Protein AF-X1NYS0-F1 (afdb_monomer_lite)

Sequence (241 aa):
MGSKRAGLNYNSHEKPVSLNEIETAILCFAAAGITGVTVEEIRHLLGHLTVIGRTAASPCASLTLHLFYSNDEGVFYYKTDSTEDIIPKKRVRIGNKEDRKLILEDYKKCNKKLKDGRIDIPREAIGSAFESMVNLPGTTLFMPIADTTREYINLLFTGLAQFRWQLWDEVKEQPAGVGRWIDNGFLNGPCMTIAQYDSMLPWLCNLEAGMAMQNMTLAATAMGLGSFMMHTIDLPTVMRA

InterPro domains:
  IPR000415 Nitroreductase-like [G3DSA:3.40.109.10] (13-239)
  IPR000415 Nitroreductase-like [SSF55469] (130-238)
  IPR029479 Nitroreductase [PF00881] (188-235)

pLDDT: mean 85.62, std 13.99, range [33.09, 98.31]

Organism: NCBI:txid412755

Structure (mmCIF, N/CA/C/O backbone):
data_AF-X1NYS0-F1
#
_entry.id   AF-X1NYS0-F1
#
loop_
_atom_site.group_PDB
_atom_site.id
_atom_site.type_symbol
_atom_site.label_atom_id
_atom_site.label_alt_id
_atom_site.label_comp_id
_atom_site.label_asym_id
_atom_site.label_entity_id
_atom_site.label_seq_id
_atom_site.pdbx_PDB_ins_code
_atom_site.Cartn_x
_atom_site.Cartn_y
_atom_site.Cartn_z
_atom_site.occupancy
_atom_site.B_iso_or_equiv
_atom_site.auth_seq_id
_atom_site.auth_comp_id
_atom_site.auth_asym_id
_atom_site.auth_atom_id
_atom_site.pdbx_PDB_model_num
ATOM 1 N N . MET A 1 1 ? 1.749 -35.732 16.681 1.00 33.09 1 MET A N 1
ATOM 2 C CA . MET A 1 1 ? 2.239 -35.216 17.979 1.00 33.09 1 MET A CA 1
ATOM 3 C C . MET A 1 1 ? 1.855 -33.751 18.061 1.00 33.09 1 MET A C 1
ATOM 5 O O . MET A 1 1 ? 2.403 -32.954 17.314 1.00 33.09 1 MET A O 1
ATOM 9 N N . GLY A 1 2 ? 0.842 -33.416 18.863 1.00 40.88 2 GLY A N 1
ATOM 10 C CA . GLY A 1 2 ? 0.409 -32.029 19.030 1.00 40.88 2 GLY A CA 1
ATOM 11 C C . GLY A 1 2 ? 1.497 -31.242 19.748 1.00 40.88 2 GLY A C 1
ATOM 12 O O . GLY A 1 2 ? 1.868 -31.597 20.866 1.00 40.88 2 GLY A O 1
ATOM 13 N N . SER A 1 3 ? 2.027 -30.212 19.093 1.00 39.62 3 SER A N 1
ATOM 14 C CA . SER A 1 3 ? 2.856 -29.206 19.747 1.00 39.62 3 SER A CA 1
ATOM 15 C C . SER A 1 3 ? 2.070 -28.659 20.939 1.00 39.62 3 SER A C 1
ATOM 17 O O . SER A 1 3 ? 1.056 -27.981 20.768 1.00 39.62 3 SER A O 1
ATOM 19 N N . LYS A 1 4 ? 2.495 -29.007 22.158 1.00 47.03 4 LYS A N 1
ATOM 20 C CA . LYS A 1 4 ? 2.030 -28.344 23.373 1.00 47.03 4 LYS A CA 1
ATOM 21 C C . LYS A 1 4 ? 2.607 -26.931 23.332 1.00 47.03 4 LYS A C 1
ATOM 23 O O . LYS A 1 4 ? 3.685 -26.692 23.871 1.00 47.03 4 LYS A O 1
ATOM 28 N N . ARG A 1 5 ? 1.908 -25.997 22.671 1.00 55.06 5 ARG A N 1
ATOM 29 C CA . ARG A 1 5 ? 2.112 -24.566 22.931 1.00 55.06 5 ARG A CA 1
ATOM 30 C C . ARG A 1 5 ? 2.012 -24.394 24.447 1.00 55.06 5 ARG A C 1
ATOM 32 O O . ARG A 1 5 ? 1.125 -24.988 25.062 1.00 55.06 5 ARG A O 1
ATOM 39 N N . ALA A 1 6 ? 2.926 -23.637 25.047 1.00 49.53 6 ALA A N 1
ATOM 40 C CA . ALA A 1 6 ? 2.810 -23.218 26.437 1.00 49.53 6 ALA A CA 1
ATOM 41 C C . ALA A 1 6 ? 1.553 -22.344 26.547 1.00 49.53 6 ALA A C 1
ATOM 43 O O . ALA A 1 6 ? 1.595 -21.136 26.340 1.00 49.53 6 ALA A O 1
ATOM 44 N N . GLY A 1 7 ? 0.401 -22.991 26.717 1.00 52.72 7 GLY A N 1
ATOM 45 C CA . GLY A 1 7 ? -0.885 -22.329 26.774 1.00 52.72 7 GLY A CA 1
ATOM 46 C C . GLY A 1 7 ? -0.902 -21.472 28.021 1.00 52.72 7 GLY A C 1
ATOM 47 O O . GLY A 1 7 ? -0.786 -21.991 29.131 1.00 52.72 7 GLY A O 1
ATOM 48 N N . LEU A 1 8 ? -1.042 -20.163 27.842 1.00 64.81 8 LEU A N 1
ATOM 49 C CA . LEU A 1 8 ? -1.553 -19.324 28.911 1.00 64.81 8 LEU A CA 1
ATOM 50 C C . LEU A 1 8 ? -2.892 -19.953 29.320 1.00 64.81 8 LEU A C 1
ATOM 52 O O . LEU A 1 8 ? -3.814 -20.024 28.517 1.00 64.81 8 LEU A O 1
ATOM 56 N N . ASN A 1 9 ? -2.972 -20.491 30.537 1.00 72.00 9 ASN A N 1
ATOM 57 C CA . ASN A 1 9 ? -4.134 -21.255 31.013 1.00 72.00 9 ASN A CA 1
ATOM 58 C C . ASN A 1 9 ? -5.361 -20.357 31.295 1.00 72.00 9 ASN A C 1
ATOM 60 O O . ASN A 1 9 ? -6.387 -20.822 31.782 1.00 72.00 9 ASN A O 1
ATOM 64 N N . TYR A 1 10 ? -5.227 -19.053 31.044 1.00 78.56 10 TYR A N 1
ATOM 65 C CA . TYR A 1 10 ? -6.257 -18.052 31.249 1.00 78.56 10 TYR A CA 1
ATOM 66 C C . TYR A 1 10 ? -7.029 -17.821 29.950 1.00 78.56 10 TYR A C 1
ATOM 68 O O . TYR A 1 10 ? -6.468 -17.352 28.960 1.00 78.56 10 TYR A O 1
ATOM 76 N N . ASN A 1 11 ? -8.327 -18.113 29.983 1.00 78.69 11 ASN A N 1
ATOM 77 C CA . ASN A 1 11 ? -9.266 -17.744 28.934 1.00 78.69 11 ASN A CA 1
ATOM 78 C C . ASN A 1 11 ? -10.041 -16.515 29.404 1.00 78.69 11 ASN A C 1
ATOM 80 O O . ASN A 1 11 ? -10.698 -16.564 30.441 1.00 78.69 11 ASN A O 1
ATOM 84 N N . SER A 1 12 ? -9.964 -15.418 28.652 1.00 82.88 12 SER A N 1
ATOM 85 C CA . SER A 1 12 ? -10.763 -14.230 28.953 1.00 82.88 12 SER A CA 1
ATOM 86 C C . SER A 1 12 ? -12.258 -14.544 28.829 1.00 82.88 12 SER A C 1
ATOM 88 O O . SER A 1 12 ? -12.678 -15.189 27.868 1.00 82.88 12 SER A O 1
ATOM 90 N N . HIS A 1 13 ? -13.058 -14.063 29.782 1.00 90.06 13 HIS A N 1
ATOM 91 C CA . HIS A 1 13 ? -14.524 -14.106 29.718 1.00 90.06 13 HIS A CA 1
ATOM 92 C C . HIS A 1 13 ? -15.129 -12.830 29.115 1.00 90.06 13 HIS A C 1
ATOM 94 O O . HIS A 1 13 ? -16.335 -12.774 28.873 1.00 90.06 13 HIS A O 1
ATOM 100 N N . GLU A 1 14 ? -14.297 -11.817 28.862 1.00 90.12 14 GLU A N 1
ATOM 101 C CA . GLU A 1 14 ? -14.724 -10.568 28.242 1.00 90.12 14 GLU A CA 1
ATOM 102 C C . GLU A 1 14 ? -15.048 -10.773 26.764 1.00 90.12 14 GLU A C 1
ATOM 104 O O . GLU A 1 14 ? -14.374 -11.524 26.050 1.00 90.12 14 GLU A O 1
ATOM 109 N N . LYS A 1 15 ? -16.079 -10.074 26.287 1.00 91.38 15 LYS A N 1
ATOM 110 C CA . LYS A 1 15 ? -16.422 -10.098 24.865 1.00 91.38 15 LYS A CA 1
ATOM 111 C C . LYS A 1 15 ? -15.346 -9.355 24.068 1.00 91.38 15 LYS A C 1
ATOM 113 O O . LYS A 1 15 ? -14.963 -8.258 24.474 1.00 91.38 15 LYS A O 1
ATOM 118 N N . PRO A 1 16 ? -14.898 -9.889 22.920 1.00 90.94 16 PRO A N 1
ATOM 119 C CA . PRO A 1 16 ? -14.054 -9.131 22.009 1.00 90.94 16 PRO A CA 1
ATOM 120 C C . PRO A 1 16 ? -14.756 -7.840 21.579 1.00 90.94 16 PRO A C 1
ATOM 122 O O . PRO A 1 16 ? -15.924 -7.870 21.185 1.00 90.94 16 PRO A O 1
ATOM 125 N N . VAL A 1 17 ? -14.045 -6.716 21.658 1.00 92.06 17 VAL A N 1
ATOM 126 C CA . VAL A 1 17 ? -14.539 -5.400 21.241 1.00 92.06 17 VAL A CA 1
ATOM 127 C C . VAL A 1 17 ? -13.749 -4.973 20.013 1.00 92.06 17 VAL A C 1
ATOM 129 O O . VAL A 1 17 ? -12.530 -4.841 20.077 1.00 92.06 17 VAL A O 1
ATOM 132 N N . SER A 1 18 ? -14.453 -4.800 18.895 1.00 94.50 18 SER A N 1
ATOM 133 C CA . SER A 1 18 ? -13.867 -4.283 17.658 1.00 94.50 18 SER A CA 1
ATOM 134 C C . SER A 1 18 ? -13.461 -2.818 17.804 1.00 94.50 18 SER A C 1
ATOM 136 O O . SER A 1 18 ? -14.031 -2.083 18.612 1.00 94.50 18 SER A O 1
ATOM 138 N N . LEU A 1 19 ? -12.502 -2.393 16.977 1.00 96.75 19 LEU A N 1
ATOM 139 C CA . LEU A 1 19 ? -12.157 -0.981 16.850 1.00 96.75 19 LEU A CA 1
ATOM 140 C C . LEU A 1 19 ? -13.392 -0.173 16.463 1.00 96.75 19 LEU A C 1
ATOM 142 O O . LEU A 1 19 ? -14.174 -0.585 15.602 1.00 96.75 19 LEU A O 1
ATOM 146 N N . ASN A 1 20 ? -13.543 0.994 17.073 1.00 95.88 20 ASN A N 1
ATOM 147 C CA . ASN A 1 20 ? -14.584 1.927 16.674 1.00 95.88 20 ASN A CA 1
ATOM 148 C C . ASN A 1 20 ? -14.203 2.661 15.372 1.00 95.88 20 ASN A C 1
ATOM 150 O O . ASN A 1 20 ? -13.103 2.522 14.823 1.00 95.88 20 ASN A O 1
ATOM 154 N N . GLU A 1 21 ? -15.142 3.459 14.860 1.00 96.12 21 GLU A N 1
ATOM 155 C CA . GLU A 1 21 ? -14.978 4.182 13.596 1.00 96.12 21 GLU A CA 1
ATOM 156 C C . GLU A 1 21 ? -13.754 5.111 13.607 1.00 96.12 21 GLU A C 1
ATOM 158 O O . GLU A 1 21 ? -12.991 5.141 12.642 1.00 96.12 21 GLU A O 1
ATOM 163 N N . ILE A 1 22 ? -13.544 5.858 14.696 1.00 96.62 22 ILE A N 1
ATOM 164 C CA . ILE A 1 22 ? -12.463 6.845 14.762 1.00 96.62 22 ILE A CA 1
ATOM 165 C C . ILE A 1 22 ? -11.092 6.178 14.917 1.00 96.62 22 ILE A C 1
ATOM 167 O O . ILE A 1 22 ? -10.137 6.613 14.278 1.00 96.62 22 ILE A O 1
ATOM 171 N N . GLU A 1 23 ? -10.992 5.095 15.689 1.00 97.69 23 GLU A N 1
ATOM 172 C CA . GLU A 1 23 ? -9.774 4.280 15.800 1.00 97.69 23 GLU A CA 1
ATOM 173 C C . GLU A 1 23 ? -9.385 3.698 14.441 1.00 97.69 23 GLU A C 1
ATOM 175 O O . GLU A 1 23 ? -8.238 3.827 14.010 1.00 97.69 23 GLU A O 1
ATOM 180 N N . THR A 1 24 ? -10.357 3.131 13.723 1.00 97.94 24 THR A N 1
ATOM 181 C CA . THR A 1 24 ? -10.142 2.588 12.375 1.00 97.94 24 THR A CA 1
ATOM 182 C C . THR A 1 24 ? -9.704 3.687 11.406 1.00 97.94 24 THR A C 1
ATOM 184 O O . THR A 1 24 ? -8.719 3.519 10.687 1.00 97.94 24 THR A O 1
ATOM 187 N N . ALA A 1 25 ? -10.362 4.851 11.437 1.00 97.62 25 ALA A N 1
ATOM 188 C CA . ALA A 1 25 ? -10.011 5.998 10.603 1.00 97.62 25 ALA A CA 1
ATOM 189 C C . ALA A 1 25 ? -8.583 6.505 10.866 1.00 97.62 25 ALA A C 1
ATOM 191 O O . ALA A 1 25 ? -7.861 6.817 9.917 1.00 97.62 25 ALA A O 1
ATOM 192 N N . ILE A 1 26 ? -8.149 6.557 12.130 1.00 97.75 26 ILE A N 1
ATOM 193 C CA . ILE A 1 26 ? -6.784 6.960 12.499 1.00 97.75 26 ILE A CA 1
ATOM 194 C C . ILE A 1 26 ? -5.754 5.964 11.959 1.00 97.75 26 ILE A C 1
ATOM 196 O O . ILE A 1 26 ? -4.726 6.395 11.438 1.00 97.75 26 ILE A O 1
ATOM 200 N N . LEU A 1 27 ? -6.014 4.655 12.030 1.00 98.19 27 LEU A N 1
ATOM 201 C CA . LEU A 1 27 ? -5.106 3.642 11.477 1.00 98.19 27 LEU A CA 1
ATOM 202 C C . LEU A 1 27 ? -5.044 3.704 9.944 1.00 98.19 27 LEU A C 1
ATOM 204 O O . LEU A 1 27 ? -3.952 3.696 9.376 1.00 98.19 27 LEU A O 1
ATOM 208 N N . CYS A 1 28 ? -6.186 3.866 9.270 1.00 97.50 28 CYS A N 1
ATOM 209 C CA . CYS A 1 28 ? -6.229 4.105 7.825 1.00 97.50 28 CYS A CA 1
ATOM 210 C C . CYS A 1 28 ? -5.439 5.364 7.432 1.00 97.50 28 CYS A C 1
ATOM 212 O O . CYS A 1 28 ? -4.657 5.339 6.479 1.00 97.50 28 CYS A O 1
ATOM 214 N N . PHE A 1 29 ? -5.587 6.450 8.196 1.00 96.31 29 PHE A N 1
ATOM 215 C CA . PHE A 1 29 ? -4.815 7.673 7.998 1.00 96.31 29 PHE A CA 1
ATOM 216 C C . PHE A 1 29 ? -3.322 7.460 8.254 1.00 96.31 29 PHE A C 1
ATOM 218 O O . PHE A 1 29 ? -2.509 7.931 7.471 1.00 96.31 29 PHE A O 1
ATOM 225 N N . ALA A 1 30 ? -2.930 6.720 9.291 1.00 96.62 30 ALA A N 1
ATOM 226 C CA . ALA A 1 30 ? -1.524 6.421 9.555 1.00 96.62 30 ALA A CA 1
ATOM 227 C C . ALA A 1 30 ? -0.871 5.667 8.382 1.00 96.62 30 ALA A C 1
ATOM 229 O O . ALA A 1 30 ? 0.255 5.988 8.000 1.00 96.62 30 ALA A O 1
ATOM 230 N N . ALA A 1 31 ? -1.597 4.737 7.756 1.00 95.31 31 ALA A N 1
ATOM 231 C CA . ALA A 1 31 ? -1.125 3.997 6.588 1.00 95.31 31 ALA A CA 1
ATOM 232 C C . ALA A 1 31 ? -1.043 4.847 5.313 1.00 95.31 31 ALA A C 1
ATOM 234 O O . ALA A 1 31 ? -0.008 4.860 4.657 1.00 95.31 31 ALA A O 1
ATOM 235 N N . ALA A 1 32 ? -2.135 5.524 4.945 1.00 92.50 32 ALA A N 1
ATOM 236 C CA . ALA A 1 32 ? -2.301 6.100 3.607 1.00 92.50 32 ALA A CA 1
ATOM 237 C C . ALA A 1 32 ? -2.919 7.510 3.606 1.00 92.50 32 ALA A C 1
ATOM 239 O O . ALA A 1 32 ? -3.422 7.968 2.583 1.00 92.50 32 ALA A O 1
ATOM 240 N N . GLY A 1 33 ? -2.908 8.222 4.729 1.00 92.19 33 GLY A N 1
ATOM 241 C CA . GLY A 1 33 ? -3.513 9.544 4.866 1.00 92.19 33 GLY A CA 1
ATOM 242 C C . GLY A 1 33 ? -2.806 10.627 4.052 1.00 92.19 33 GLY A C 1
ATOM 243 O O . GLY A 1 33 ? -1.606 10.551 3.798 1.00 92.19 33 GLY A O 1
ATOM 244 N N . ILE A 1 34 ? -3.546 11.669 3.663 1.00 90.12 34 ILE A N 1
ATOM 245 C CA . ILE A 1 34 ? -2.995 12.828 2.945 1.00 90.12 34 ILE A CA 1
ATOM 246 C C . ILE A 1 34 ? -2.583 13.910 3.947 1.00 90.12 34 ILE A C 1
ATOM 248 O O . ILE A 1 34 ? -3.415 14.410 4.707 1.00 90.12 34 ILE A O 1
ATOM 252 N N . THR A 1 35 ? -1.323 14.334 3.897 1.00 89.81 35 THR A N 1
ATOM 253 C CA . THR A 1 35 ? -0.731 15.312 4.828 1.00 89.81 35 THR A CA 1
ATOM 254 C C . THR A 1 35 ? -0.669 16.736 4.268 1.00 89.81 35 THR A C 1
ATOM 256 O O . THR A 1 35 ? -0.531 17.693 5.034 1.00 89.81 35 THR A O 1
ATOM 259 N N . GLY A 1 36 ? -0.849 16.910 2.957 1.00 87.69 36 GLY A N 1
ATOM 260 C CA . GLY A 1 36 ? -0.750 18.205 2.283 1.00 87.69 36 GLY A CA 1
ATOM 261 C C . GLY A 1 36 ? -0.026 18.071 0.953 1.00 87.69 36 GLY A C 1
ATOM 262 O O . GLY A 1 36 ? -0.318 17.141 0.208 1.00 87.69 36 GLY A O 1
ATOM 263 N N . VAL A 1 37 ? 0.904 18.978 0.661 1.00 84.44 37 VAL A N 1
ATOM 264 C CA . VAL A 1 37 ? 1.707 18.965 -0.574 1.00 84.44 37 VAL A CA 1
ATOM 265 C C . VAL A 1 37 ? 3.164 18.671 -0.228 1.00 84.44 37 VAL A C 1
ATOM 267 O O . VAL A 1 37 ? 3.716 19.331 0.655 1.00 84.44 37 VAL A O 1
ATOM 270 N N . THR A 1 38 ? 3.793 17.713 -0.910 1.00 79.00 38 THR A N 1
ATOM 271 C CA . THR A 1 38 ? 5.243 17.496 -0.817 1.00 79.00 38 THR A CA 1
ATOM 272 C C . THR A 1 38 ? 5.998 18.583 -1.580 1.00 79.00 38 THR A C 1
ATOM 274 O O . THR A 1 38 ? 5.557 19.070 -2.619 1.00 79.00 38 THR A O 1
ATOM 277 N N . VAL A 1 39 ? 7.157 18.991 -1.062 1.00 70.12 39 VAL A N 1
ATOM 278 C CA . VAL A 1 39 ? 8.085 19.834 -1.824 1.00 70.12 39 VAL A CA 1
ATOM 279 C C . VAL A 1 39 ? 8.920 18.899 -2.689 1.00 70.12 39 VAL A C 1
ATOM 281 O O . VAL A 1 39 ? 9.880 18.313 -2.200 1.00 70.12 39 VAL A O 1
ATOM 284 N N . GLU A 1 40 ? 8.543 18.721 -3.951 1.00 63.31 40 GLU A N 1
ATOM 285 C CA . GLU A 1 40 ? 9.411 18.052 -4.921 1.00 63.31 40 GLU A CA 1
ATOM 286 C C . GLU A 1 40 ? 10.184 19.090 -5.738 1.00 63.31 40 GLU A C 1
ATOM 288 O O . GLU A 1 40 ? 9.611 19.850 -6.515 1.00 63.31 40 GLU A O 1
ATOM 293 N N . GLU A 1 41 ? 11.510 19.099 -5.583 1.00 54.66 41 GLU A N 1
ATOM 294 C CA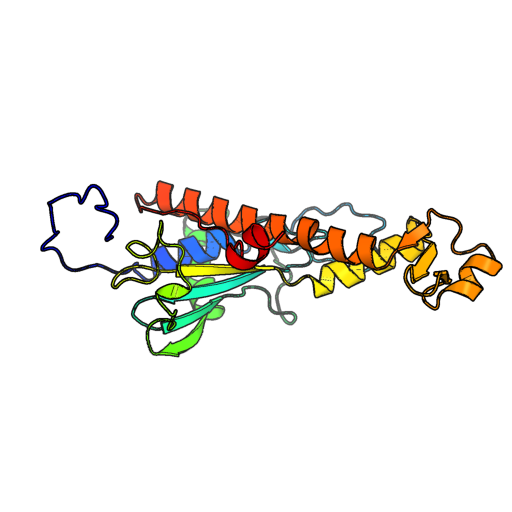 . GLU A 1 41 ? 12.441 19.750 -6.514 1.00 54.66 41 GLU A CA 1
ATOM 295 C C . GLU A 1 41 ? 13.065 18.707 -7.447 1.00 54.66 41 GLU A C 1
ATOM 297 O O . GLU A 1 41 ? 14.283 18.603 -7.594 1.00 54.66 41 GLU A O 1
ATOM 302 N N . ILE A 1 42 ? 12.231 17.879 -8.070 1.00 57.31 42 ILE A N 1
ATOM 303 C CA . ILE A 1 42 ? 12.720 16.857 -8.988 1.00 57.31 42 ILE A CA 1
ATOM 304 C C . ILE A 1 42 ? 12.722 17.436 -10.400 1.00 57.31 42 ILE A C 1
ATOM 306 O O . ILE A 1 42 ? 11.679 17.643 -11.012 1.00 57.31 42 ILE A O 1
ATOM 310 N N . ARG A 1 43 ? 13.916 17.712 -10.932 1.00 52.44 43 ARG A N 1
ATOM 311 C CA . ARG A 1 43 ? 14.068 18.341 -12.254 1.00 52.44 43 ARG A CA 1
ATOM 312 C C . ARG A 1 43 ? 13.996 17.359 -13.432 1.00 52.44 43 ARG A C 1
ATOM 314 O O . ARG A 1 43 ? 13.868 17.820 -14.563 1.00 52.44 43 ARG A O 1
ATOM 321 N N . HIS A 1 44 ? 14.090 16.042 -13.199 1.00 56.12 44 HIS A N 1
ATOM 322 C CA . HIS A 1 44 ? 14.384 15.078 -14.276 1.00 56.12 44 HIS A CA 1
ATOM 323 C C . HIS A 1 44 ? 13.674 13.711 -14.211 1.00 56.12 44 HIS A C 1
ATOM 325 O O . HIS A 1 44 ? 14.004 12.850 -15.023 1.00 56.12 44 HIS A O 1
ATOM 331 N N . LEU A 1 45 ? 12.707 13.481 -13.313 1.00 58.81 45 LEU A N 1
ATOM 332 C CA . LEU A 1 45 ? 11.924 12.238 -13.372 1.00 58.81 45 LEU A CA 1
ATOM 333 C C . LEU A 1 45 ? 10.945 12.302 -14.549 1.00 58.81 45 LEU A C 1
ATOM 335 O O . LEU A 1 45 ? 10.153 13.235 -14.674 1.00 58.81 45 LEU A O 1
ATOM 339 N N . LEU A 1 46 ? 11.029 11.305 -15.426 1.00 62.97 46 LEU A N 1
ATOM 340 C CA . LEU A 1 46 ? 10.097 11.102 -16.529 1.00 62.97 46 LEU A CA 1
ATOM 341 C C . LEU A 1 46 ? 9.081 10.046 -16.096 1.00 62.97 46 LEU A C 1
ATOM 343 O O . LEU A 1 46 ? 9.465 8.921 -15.789 1.00 62.97 46 LEU A O 1
ATOM 347 N N . GLY A 1 47 ? 7.795 10.403 -16.069 1.00 67.62 47 GLY A N 1
ATOM 348 C CA . GLY A 1 47 ? 6.720 9.482 -15.702 1.00 67.62 47 GLY A CA 1
ATOM 349 C C . GLY A 1 47 ? 5.607 10.121 -14.871 1.00 67.62 47 GLY A C 1
ATOM 350 O O . GLY A 1 47 ? 5.365 11.325 -14.944 1.00 67.62 47 GLY A O 1
ATOM 351 N N . HIS A 1 48 ? 4.908 9.286 -14.106 1.00 70.38 48 HIS A N 1
ATOM 352 C CA . HIS A 1 48 ? 3.876 9.685 -13.159 1.00 70.38 48 HIS A CA 1
ATOM 353 C C . HIS A 1 48 ? 4.513 10.266 -11.899 1.00 70.38 48 HIS A C 1
ATOM 355 O O . HIS A 1 48 ? 5.130 9.540 -11.122 1.00 70.38 48 HIS A O 1
ATOM 361 N N . LEU A 1 49 ? 4.295 11.560 -11.686 1.00 71.69 49 LEU A N 1
ATOM 362 C CA . LEU A 1 49 ? 4.678 12.282 -10.478 1.00 71.69 49 LEU A CA 1
ATOM 363 C C . LEU A 1 49 ? 3.426 12.872 -9.840 1.00 71.69 49 LEU A C 1
ATOM 365 O O . LEU A 1 49 ? 2.558 13.411 -10.535 1.00 71.69 49 LEU A O 1
ATOM 369 N N . THR A 1 50 ? 3.337 12.795 -8.516 1.00 74.31 50 THR A N 1
ATOM 370 C CA . THR A 1 50 ? 2.320 13.524 -7.759 1.00 74.31 50 THR A CA 1
ATOM 371 C C . THR A 1 50 ? 2.981 14.339 -6.665 1.00 74.31 50 THR A C 1
ATOM 373 O O . THR A 1 50 ? 4.004 13.964 -6.119 1.00 74.31 50 THR A O 1
ATOM 376 N N . VAL A 1 51 ? 2.368 15.459 -6.301 1.00 79.94 51 VAL A N 1
ATOM 377 C CA . VAL A 1 51 ? 2.847 16.290 -5.186 1.00 79.94 51 VAL A CA 1
ATOM 378 C C . VAL A 1 51 ? 2.030 16.049 -3.916 1.00 79.94 51 VAL A C 1
ATOM 380 O O . VAL A 1 51 ? 2.000 16.885 -3.016 1.00 79.94 51 VAL A O 1
ATOM 383 N N . ILE A 1 52 ? 1.284 14.942 -3.851 1.00 82.62 52 ILE A N 1
ATOM 384 C CA . ILE A 1 52 ? 0.398 14.659 -2.722 1.00 82.62 52 ILE A CA 1
ATOM 385 C C . ILE A 1 52 ? 1.240 14.152 -1.552 1.00 82.62 52 ILE A C 1
ATOM 387 O O . ILE A 1 52 ? 1.783 13.052 -1.589 1.00 82.62 52 ILE A O 1
ATOM 391 N N . GLY A 1 53 ? 1.289 14.936 -0.476 1.00 84.94 53 GLY A N 1
ATOM 392 C CA . GLY A 1 53 ? 1.874 14.525 0.795 1.00 84.94 53 GLY A CA 1
ATOM 393 C C . GLY A 1 53 ? 1.117 13.353 1.399 1.00 84.94 53 GLY A C 1
ATOM 394 O O . GLY A 1 53 ? -0.112 13.394 1.494 1.00 84.94 53 GLY A O 1
ATOM 395 N N . ARG A 1 54 ? 1.855 12.331 1.839 1.00 87.62 54 ARG A N 1
ATOM 396 C CA . ARG A 1 54 ? 1.326 11.126 2.483 1.00 87.62 54 ARG A CA 1
ATOM 397 C C . ARG A 1 54 ? 1.970 10.877 3.840 1.00 87.62 54 ARG A C 1
ATOM 399 O O . ARG A 1 54 ? 3.033 11.417 4.140 1.00 87.62 54 ARG A O 1
ATOM 406 N N . THR A 1 55 ? 1.300 10.084 4.669 1.00 91.94 55 THR A N 1
ATOM 407 C CA . THR A 1 55 ? 1.850 9.601 5.943 1.00 91.94 55 THR A CA 1
ATOM 408 C C . THR A 1 55 ? 2.925 8.533 5.736 1.00 91.94 55 THR A C 1
ATOM 410 O O . THR A 1 55 ? 3.944 8.567 6.422 1.00 91.94 55 THR A O 1
ATOM 413 N N . ALA A 1 56 ? 2.737 7.620 4.780 1.00 90.25 56 ALA A N 1
ATOM 414 C CA . ALA A 1 56 ? 3.779 6.725 4.281 1.00 90.25 56 ALA A CA 1
ATOM 415 C C . ALA A 1 56 ? 4.391 7.305 2.999 1.00 90.25 56 ALA A C 1
ATOM 417 O O . ALA A 1 56 ? 3.666 7.753 2.111 1.00 90.25 56 ALA A O 1
ATOM 418 N N . ALA A 1 57 ? 5.722 7.328 2.909 1.00 84.56 57 ALA A N 1
ATOM 419 C CA . ALA A 1 57 ? 6.402 7.789 1.705 1.00 84.56 57 ALA A CA 1
ATOM 420 C C . ALA A 1 57 ? 6.285 6.743 0.588 1.00 84.56 57 ALA A C 1
ATOM 422 O O . ALA A 1 57 ? 6.294 5.543 0.853 1.00 84.56 57 ALA A O 1
ATOM 423 N N . SER A 1 58 ? 6.211 7.221 -0.653 1.00 81.62 58 SER A N 1
ATOM 424 C CA . SER A 1 58 ? 6.100 6.405 -1.861 1.00 81.62 58 SER A CA 1
ATOM 425 C C . SER A 1 58 ? 7.223 6.791 -2.830 1.00 81.62 58 SER A C 1
ATOM 427 O O . SER A 1 58 ? 7.508 7.990 -2.957 1.00 81.62 58 SER A O 1
ATOM 429 N N . PRO A 1 59 ? 7.878 5.830 -3.505 1.00 79.88 59 PRO A N 1
ATOM 430 C CA . PRO A 1 59 ? 8.842 6.129 -4.560 1.00 79.88 59 PRO A CA 1
ATOM 431 C C . PRO A 1 59 ? 8.205 7.022 -5.632 1.00 79.88 59 PRO A C 1
ATOM 433 O O . PRO A 1 59 ? 7.055 6.810 -6.012 1.00 79.88 59 PRO A O 1
ATOM 436 N N . CYS A 1 60 ? 8.921 8.071 -6.046 1.00 79.31 60 CYS A N 1
ATOM 437 C CA . CYS A 1 60 ? 8.456 9.077 -7.016 1.00 79.31 60 CYS A CA 1
ATOM 438 C C . CYS A 1 60 ? 7.062 9.675 -6.713 1.00 79.31 60 CYS A C 1
ATOM 440 O O . CYS A 1 60 ? 6.383 10.159 -7.621 1.00 79.31 60 CYS A O 1
ATOM 442 N N . ALA A 1 61 ? 6.604 9.581 -5.457 1.00 80.00 61 ALA A N 1
ATOM 443 C CA . ALA A 1 61 ? 5.252 9.931 -5.037 1.00 80.00 61 ALA A CA 1
ATOM 444 C C . ALA A 1 61 ? 4.148 9.333 -5.939 1.00 80.00 61 ALA A C 1
ATOM 446 O O . ALA A 1 61 ? 3.142 9.988 -6.223 1.00 80.00 61 ALA A O 1
ATOM 447 N N . SER A 1 62 ? 4.306 8.088 -6.398 1.00 77.94 62 SER A N 1
ATOM 448 C CA . SER A 1 62 ? 3.379 7.447 -7.347 1.00 77.94 62 SER A CA 1
ATOM 449 C C . SER A 1 62 ? 2.094 6.896 -6.730 1.00 77.94 62 SER A C 1
ATOM 451 O O . SER A 1 62 ? 1.157 6.570 -7.470 1.00 77.94 62 SER A O 1
ATOM 453 N N . LEU A 1 63 ? 1.995 6.897 -5.396 1.00 80.75 63 LEU A N 1
ATOM 454 C CA . LEU A 1 63 ? 0.789 6.545 -4.632 1.00 80.75 63 LEU A CA 1
ATOM 455 C C . LEU A 1 63 ? 0.392 5.076 -4.832 1.00 80.75 63 LEU A C 1
ATOM 457 O O . LEU A 1 63 ? -0.772 4.758 -5.105 1.00 80.75 63 LEU A O 1
ATOM 461 N N . THR A 1 64 ? 1.382 4.186 -4.730 1.00 83.06 64 THR A N 1
ATOM 462 C CA . THR A 1 64 ? 1.214 2.760 -5.036 1.00 83.06 64 THR A CA 1
ATOM 463 C C . THR A 1 64 ? 0.428 1.995 -3.983 1.00 83.06 64 THR A C 1
ATOM 465 O O . THR A 1 64 ? -0.050 0.898 -4.264 1.00 83.06 64 THR A O 1
ATOM 468 N N . LEU A 1 65 ? 0.267 2.541 -2.776 1.00 89.81 65 LEU A N 1
ATOM 469 C CA . LEU A 1 65 ? -0.381 1.822 -1.690 1.00 89.81 65 LEU A CA 1
ATOM 470 C C . LEU A 1 65 ? -1.902 1.706 -1.869 1.00 89.81 65 LEU A C 1
ATOM 472 O O . LEU A 1 65 ? -2.639 2.684 -2.022 1.00 89.81 65 LEU A O 1
ATOM 476 N N . HIS A 1 66 ? -2.378 0.472 -1.776 1.00 92.44 66 HIS A N 1
ATOM 477 C CA . HIS A 1 66 ? -3.775 0.077 -1.699 1.00 92.44 66 HIS A CA 1
ATOM 478 C C . HIS A 1 66 ? -4.008 -0.540 -0.321 1.00 92.44 66 HIS A C 1
ATOM 480 O O . HIS A 1 66 ? -3.409 -1.562 0.008 1.00 92.44 66 HIS A O 1
ATOM 486 N N . LEU A 1 67 ? -4.866 0.068 0.502 1.00 95.81 67 LEU A N 1
ATOM 487 C CA . LEU A 1 67 ? -5.133 -0.448 1.841 1.00 95.81 67 LEU A CA 1
ATOM 488 C C . LEU A 1 67 ? -6.427 -1.255 1.848 1.00 95.81 67 LEU A C 1
ATOM 490 O O . LEU A 1 67 ? -7.519 -0.699 1.739 1.00 95.81 67 LEU A O 1
ATOM 494 N N . PHE A 1 68 ? -6.307 -2.563 2.030 1.00 97.06 68 PHE A N 1
ATOM 495 C CA . PHE A 1 68 ? -7.442 -3.415 2.356 1.00 97.06 68 PHE A CA 1
ATOM 496 C C . PHE A 1 68 ? -7.461 -3.680 3.853 1.00 97.06 68 PHE A C 1
ATOM 498 O O . PHE A 1 68 ? -6.414 -3.726 4.498 1.00 97.06 68 PHE A O 1
ATOM 505 N N . TYR A 1 69 ? -8.642 -3.878 4.421 1.00 97.50 69 TYR A N 1
ATOM 506 C CA . TYR A 1 69 ? -8.746 -4.404 5.775 1.00 97.50 69 TYR A CA 1
ATOM 507 C C . TYR A 1 69 ? -10.032 -5.193 5.976 1.00 97.50 69 TYR A C 1
ATOM 509 O O . TYR A 1 69 ? -10.973 -5.101 5.187 1.00 97.50 69 TYR A O 1
ATOM 517 N N . SER A 1 70 ? -10.066 -5.999 7.030 1.00 97.38 70 SER A N 1
ATOM 518 C CA . SER A 1 70 ? -11.248 -6.762 7.405 1.00 97.38 70 SER A CA 1
ATOM 519 C C . SER A 1 70 ? -11.447 -6.810 8.913 1.00 97.38 70 SER A C 1
ATOM 521 O O . SER A 1 70 ? -10.491 -6.966 9.673 1.00 97.38 70 SER A O 1
ATOM 523 N N . ASN A 1 71 ? -12.700 -6.695 9.337 1.00 96.75 71 ASN A N 1
ATOM 524 C CA . ASN A 1 71 ? -13.141 -6.807 10.725 1.00 96.75 71 ASN A CA 1
ATOM 525 C C . ASN A 1 71 ? -14.453 -7.621 10.792 1.00 96.75 71 ASN A C 1
ATOM 527 O O . ASN A 1 71 ? -14.800 -8.322 9.841 1.00 96.75 71 ASN A O 1
ATOM 531 N N . ASP A 1 72 ? -15.171 -7.557 11.917 1.00 95.88 72 ASP A N 1
ATOM 532 C CA . ASP A 1 72 ? -16.439 -8.283 12.091 1.00 95.88 72 ASP A CA 1
ATOM 533 C C . ASP A 1 72 ? -17.548 -7.809 11.135 1.00 95.88 72 ASP A C 1
ATOM 535 O O . ASP A 1 72 ? -18.433 -8.587 10.783 1.00 95.88 72 ASP A O 1
ATOM 539 N N . GLU A 1 73 ? -17.503 -6.553 10.688 1.00 96.69 73 GLU A N 1
ATOM 540 C CA . GLU A 1 73 ? -18.541 -5.960 9.846 1.00 96.69 73 GLU A CA 1
ATOM 541 C C . GLU A 1 73 ? -18.352 -6.277 8.362 1.00 96.69 73 GLU A C 1
ATOM 543 O O . GLU A 1 73 ? -19.333 -6.324 7.608 1.00 96.69 73 GLU A O 1
ATOM 548 N N . GLY A 1 74 ? -17.110 -6.464 7.910 1.00 97.31 74 GLY A N 1
ATOM 549 C CA . GLY A 1 74 ? -16.843 -6.581 6.485 1.00 97.31 74 GLY A CA 1
ATOM 550 C C . GLY A 1 74 ? -15.389 -6.696 6.056 1.00 97.31 74 GLY A C 1
ATOM 551 O O . GLY A 1 74 ? -14.444 -6.758 6.849 1.00 97.31 74 GLY A O 1
ATOM 552 N N . VAL A 1 75 ? -15.242 -6.671 4.735 1.00 98.31 75 VAL A N 1
ATOM 553 C CA . VAL A 1 75 ? -13.991 -6.416 4.020 1.00 98.31 75 VAL A CA 1
ATOM 554 C C . VAL A 1 75 ? -14.104 -5.054 3.360 1.00 98.31 75 VAL A C 1
ATOM 556 O O . VAL A 1 75 ? -15.114 -4.746 2.723 1.00 98.31 75 VAL A O 1
ATOM 559 N N . PHE A 1 76 ? -13.061 -4.250 3.493 1.00 98.31 76 PHE A N 1
ATOM 560 C CA . PHE A 1 76 ? -13.047 -2.859 3.087 1.00 98.31 76 PHE A CA 1
ATOM 561 C C . PHE A 1 76 ? -11.808 -2.546 2.262 1.00 98.31 76 PHE A C 1
ATOM 563 O O . PHE A 1 76 ? -10.755 -3.169 2.407 1.00 98.31 76 PHE A O 1
ATOM 570 N N . TYR A 1 77 ? -11.957 -1.545 1.408 1.00 97.56 77 TYR A N 1
ATOM 571 C CA . TYR A 1 77 ? -10.898 -0.961 0.612 1.00 97.56 77 TYR A CA 1
ATOM 572 C C . TYR A 1 77 ? -10.857 0.539 0.866 1.00 97.56 77 TYR A C 1
ATOM 574 O O . TYR A 1 77 ? -11.851 1.238 0.666 1.00 97.56 77 TYR A O 1
ATOM 582 N N . TYR A 1 78 ? -9.703 1.017 1.311 1.00 95.44 78 TYR A N 1
ATOM 583 C CA . TYR A 1 78 ? -9.441 2.413 1.606 1.00 95.44 78 TYR A CA 1
ATOM 584 C C . TYR A 1 78 ? -8.356 2.941 0.672 1.00 95.44 78 TYR A C 1
ATOM 586 O O . TYR A 1 78 ? -7.221 2.456 0.663 1.00 95.44 78 TYR A O 1
ATOM 594 N N . LYS A 1 79 ? -8.707 3.964 -0.107 1.00 90.62 79 LYS A N 1
ATOM 595 C CA . LYS A 1 79 ? -7.769 4.669 -0.981 1.00 90.62 79 LYS A CA 1
ATOM 596 C C . LYS A 1 79 ? -8.165 6.133 -1.086 1.00 90.62 79 LYS A C 1
ATOM 598 O O . LYS A 1 79 ? -9.274 6.451 -1.504 1.00 90.62 79 LYS A O 1
ATOM 603 N N . THR A 1 80 ? -7.272 7.028 -0.673 1.00 79.88 80 THR A N 1
ATOM 604 C CA . THR A 1 80 ? -7.581 8.465 -0.605 1.00 79.88 80 THR A CA 1
ATOM 605 C C . THR A 1 80 ? -7.226 9.241 -1.865 1.00 79.88 80 THR A C 1
ATOM 607 O O . THR A 1 80 ? -7.617 10.397 -1.978 1.00 79.88 80 THR A O 1
ATOM 610 N N . ASP A 1 81 ? -6.482 8.661 -2.805 1.00 70.25 81 ASP A N 1
ATOM 611 C CA . ASP A 1 81 ? -6.267 9.244 -4.127 1.00 70.25 81 ASP A CA 1
ATOM 612 C C . ASP A 1 81 ? -7.420 8.902 -5.063 1.00 70.25 81 ASP A C 1
ATOM 614 O O . ASP A 1 81 ? -7.634 7.748 -5.428 1.00 70.25 81 ASP A O 1
ATOM 618 N N . SER A 1 82 ? -8.120 9.949 -5.494 1.00 63.28 82 SER A N 1
ATOM 619 C CA . SER A 1 82 ? -8.848 9.957 -6.757 1.00 63.28 82 SER A CA 1
ATOM 620 C C . SER A 1 82 ? -7.991 10.690 -7.785 1.00 63.28 82 SER A C 1
ATOM 622 O O . SER A 1 82 ? -7.444 11.756 -7.488 1.00 63.28 82 SER A O 1
ATOM 624 N N . THR A 1 83 ? -7.896 10.141 -8.996 1.00 54.91 83 THR A N 1
ATOM 625 C CA . THR A 1 83 ? -7.249 10.790 -10.147 1.00 54.91 83 THR A CA 1
ATOM 626 C C . THR A 1 83 ? -7.982 12.048 -10.616 1.00 54.91 83 THR A C 1
ATOM 628 O O . THR A 1 83 ? -7.460 12.764 -11.463 1.00 54.91 83 THR A O 1
ATOM 631 N N . GLU A 1 84 ? -9.176 12.321 -10.086 1.00 54.34 84 GLU A N 1
ATOM 632 C CA . GLU A 1 84 ? -10.070 13.360 -10.599 1.00 54.34 84 GLU A CA 1
ATOM 633 C C . GLU A 1 84 ? -10.009 14.679 -9.809 1.00 54.34 84 GLU A C 1
ATOM 635 O O . GLU A 1 84 ? -10.305 15.720 -10.384 1.00 54.34 84 GLU A O 1
ATOM 640 N N . ASP A 1 85 ? -9.590 14.684 -8.531 1.00 56.22 85 ASP A N 1
ATOM 641 C CA . ASP A 1 85 ? -9.973 15.791 -7.627 1.00 56.22 85 ASP A CA 1
ATOM 642 C C . ASP A 1 85 ? -8.918 16.332 -6.645 1.00 56.22 85 ASP A C 1
ATOM 644 O O . ASP A 1 85 ? -9.206 17.271 -5.895 1.00 56.22 85 ASP A O 1
ATOM 648 N N . ILE A 1 86 ? -7.707 15.774 -6.562 1.00 56.28 86 ILE A N 1
ATOM 649 C CA . ILE A 1 86 ? -6.853 16.040 -5.390 1.00 56.28 86 ILE A CA 1
ATOM 650 C C . ILE A 1 86 ? -5.483 16.575 -5.794 1.00 56.28 86 ILE A C 1
ATOM 652 O O . ILE A 1 86 ? -4.475 15.882 -5.751 1.00 56.28 86 ILE A O 1
ATOM 656 N N . ILE A 1 87 ? -5.440 17.874 -6.090 1.00 63.28 87 ILE A N 1
ATOM 657 C CA . ILE A 1 87 ? -4.257 18.684 -5.783 1.00 63.28 87 ILE A CA 1
ATOM 658 C C . ILE A 1 87 ? -4.515 19.289 -4.398 1.00 63.28 87 ILE A C 1
ATOM 660 O O . ILE A 1 87 ? -5.415 20.128 -4.263 1.00 63.28 87 ILE A O 1
ATOM 664 N N . PRO A 1 88 ? -3.797 18.869 -3.341 1.00 66.88 88 PRO A N 1
ATOM 665 C CA . PRO A 1 88 ? -3.981 19.439 -2.017 1.00 66.88 88 PRO A CA 1
ATOM 666 C C . PRO A 1 88 ? -3.757 20.956 -2.083 1.00 66.88 88 PRO A C 1
ATOM 668 O O . PRO A 1 88 ? -2.682 21.437 -2.419 1.00 66.88 88 PRO A O 1
ATOM 671 N N . LYS A 1 89 ? -4.801 21.737 -1.781 1.00 73.88 89 LYS A N 1
ATOM 672 C CA . LYS A 1 89 ? -4.772 23.209 -1.913 1.00 73.88 89 LYS A CA 1
ATOM 673 C C . LYS A 1 89 ? -3.895 23.895 -0.858 1.00 73.88 89 LYS A C 1
ATOM 675 O O . LYS A 1 89 ? -3.683 25.103 -0.918 1.00 73.88 89 LYS A O 1
ATOM 680 N N . LYS A 1 90 ? -3.430 23.141 0.143 1.00 80.31 90 LYS A N 1
ATOM 681 C CA . LYS A 1 90 ? -2.627 23.621 1.270 1.00 80.31 90 LYS A CA 1
ATOM 682 C C . LYS A 1 90 ? -1.388 22.749 1.430 1.00 80.31 90 LYS A C 1
ATOM 684 O O . LYS A 1 90 ? -1.496 21.526 1.408 1.00 80.31 90 LYS A O 1
ATOM 689 N N . ARG A 1 91 ? -0.241 23.391 1.682 1.00 84.38 91 ARG A N 1
ATOM 690 C CA . ARG A 1 91 ? 1.031 22.705 1.978 1.00 84.38 91 ARG A CA 1
ATOM 691 C C . ARG A 1 91 ? 0.927 21.792 3.197 1.00 84.38 91 ARG A C 1
ATOM 693 O O . ARG A 1 91 ? 1.412 20.673 3.151 1.00 84.38 91 ARG A O 1
ATOM 700 N N . VAL A 1 92 ? 0.256 22.261 4.247 1.00 88.50 92 VAL A N 1
ATOM 701 C CA . VAL A 1 92 ? -0.049 21.490 5.456 1.00 88.50 92 VAL A CA 1
ATOM 702 C C . VAL A 1 92 ? -1.561 21.351 5.546 1.00 88.50 92 VAL A C 1
ATOM 704 O O . VAL A 1 92 ? -2.273 22.358 5.575 1.00 88.50 92 VAL A O 1
ATOM 707 N N . ARG A 1 93 ? -2.059 20.112 5.547 1.00 88.69 93 ARG A N 1
ATOM 708 C CA . ARG A 1 93 ? -3.501 19.836 5.573 1.00 88.69 93 ARG A CA 1
ATOM 709 C C . ARG A 1 93 ? -4.068 19.772 6.988 1.00 88.69 93 ARG A C 1
ATOM 711 O O . ARG A 1 93 ? -5.176 20.248 7.199 1.00 88.69 93 ARG A O 1
ATOM 718 N N . ILE A 1 94 ? -3.304 19.222 7.931 1.00 90.44 94 ILE A N 1
ATOM 719 C CA . ILE A 1 94 ? -3.661 19.147 9.351 1.00 90.44 94 ILE A CA 1
ATOM 720 C C . ILE A 1 94 ? -2.704 20.054 10.123 1.00 90.44 94 ILE A C 1
ATOM 722 O O . ILE A 1 94 ? -1.620 19.629 10.515 1.00 90.44 94 ILE A O 1
ATOM 726 N N . GLY A 1 95 ? -3.070 21.327 10.275 1.00 89.69 95 GLY A N 1
ATOM 727 C CA . GLY A 1 95 ? -2.236 22.331 10.946 1.00 89.69 95 GLY A CA 1
ATOM 728 C C . GLY A 1 95 ? -2.643 22.594 12.394 1.00 89.69 95 GLY A C 1
ATOM 729 O O . GLY A 1 95 ? -1.828 23.041 13.196 1.00 89.69 95 GLY A O 1
ATOM 730 N N . ASN A 1 96 ? -3.900 22.324 12.746 1.00 93.12 96 ASN A N 1
ATOM 731 C CA . ASN A 1 96 ? -4.444 22.558 14.084 1.00 93.12 96 ASN A CA 1
ATOM 732 C C . ASN A 1 96 ? -5.381 21.415 14.528 1.00 93.12 96 ASN A C 1
ATOM 734 O O . ASN A 1 96 ? -5.541 20.407 13.839 1.00 93.12 96 ASN A O 1
ATOM 738 N N . LYS A 1 97 ? -5.976 21.546 15.722 1.00 93.31 97 LYS A N 1
ATOM 739 C CA . LYS A 1 97 ? -6.873 20.524 16.285 1.00 93.31 97 LYS A CA 1
ATOM 740 C C . LYS A 1 97 ? -8.169 20.359 15.487 1.00 93.31 97 LYS A C 1
ATOM 742 O O . LYS A 1 97 ? -8.612 19.226 15.338 1.00 93.31 97 LYS A O 1
ATOM 747 N N . GLU A 1 98 ? -8.732 21.439 14.954 1.00 94.38 98 GLU A N 1
ATOM 748 C CA . GLU A 1 98 ? -9.990 21.391 14.201 1.00 94.38 98 GLU A CA 1
ATOM 749 C C . GLU A 1 98 ? -9.836 20.693 12.855 1.00 94.38 98 GLU A C 1
ATOM 751 O O . GLU A 1 98 ? -10.760 20.02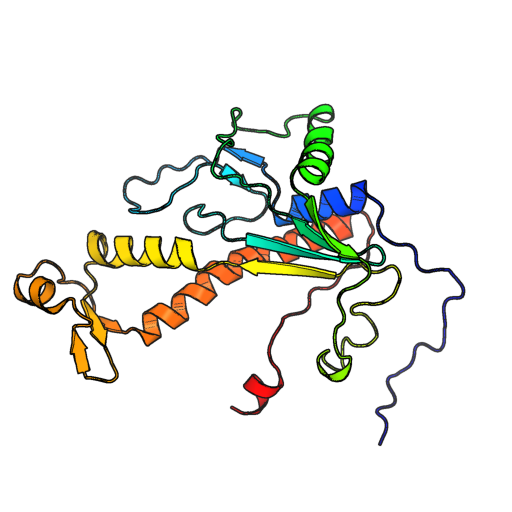6 12.396 1.00 94.38 98 GLU A O 1
ATOM 756 N N . ASP A 1 99 ? -8.649 20.763 12.250 1.00 93.06 99 ASP A N 1
ATOM 757 C CA . ASP A 1 99 ? -8.351 20.048 11.008 1.00 93.06 99 ASP A CA 1
ATOM 758 C C . ASP A 1 99 ? -8.345 18.518 11.196 1.00 93.06 99 ASP A C 1
ATOM 760 O O . ASP A 1 99 ? -8.429 17.778 10.220 1.00 93.06 99 ASP A O 1
ATOM 764 N N . ARG A 1 100 ? -8.278 18.000 12.433 1.00 92.06 100 ARG A N 1
ATOM 765 C CA . ARG A 1 100 ? -8.255 16.545 12.689 1.00 92.06 100 ARG A CA 1
ATOM 766 C C . ARG A 1 100 ? -9.537 15.847 12.248 1.00 92.06 100 ARG A C 1
ATOM 768 O O . ARG A 1 100 ? -9.490 14.667 11.916 1.00 92.06 100 ARG A O 1
ATOM 775 N N . LYS A 1 101 ? -10.662 16.567 12.179 1.00 94.75 101 LYS A N 1
ATOM 776 C CA . LYS A 1 101 ? -11.925 16.027 11.649 1.00 94.75 101 LYS A CA 1
ATOM 777 C C . LYS A 1 101 ? -11.809 15.564 10.193 1.00 94.75 101 LYS A C 1
ATOM 779 O O . LYS A 1 101 ? -12.512 14.636 9.804 1.00 94.75 101 LYS A O 1
ATOM 784 N N . LEU A 1 102 ? -10.867 16.135 9.430 1.00 92.44 102 LEU A N 1
ATOM 785 C CA . LEU A 1 102 ? -10.598 15.750 8.043 1.00 92.44 102 LEU A CA 1
ATOM 786 C C . LEU A 1 102 ? -10.209 14.271 7.924 1.00 92.44 102 LEU A C 1
ATOM 788 O O . LEU A 1 102 ? -10.506 13.657 6.909 1.00 92.44 102 LEU A O 1
ATOM 792 N N . ILE A 1 103 ? -9.593 13.684 8.959 1.00 94.56 103 ILE A N 1
ATOM 793 C CA . ILE A 1 103 ? -9.248 12.255 8.989 1.00 94.56 103 ILE A CA 1
ATOM 794 C C . ILE A 1 103 ? -10.511 11.396 8.880 1.00 94.56 103 ILE A C 1
ATOM 796 O O . ILE A 1 103 ? -10.578 10.476 8.067 1.00 94.56 103 ILE A O 1
ATOM 800 N N . LEU A 1 104 ? -11.526 11.713 9.687 1.00 95.62 104 LEU A N 1
ATOM 801 C CA . LEU A 1 104 ? -12.783 10.972 9.695 1.00 95.62 104 LEU A CA 1
ATOM 802 C C . LEU A 1 104 ? -13.608 11.247 8.431 1.00 95.62 104 LEU A C 1
ATOM 804 O O . LEU A 1 104 ? -14.238 10.336 7.900 1.00 95.62 104 LEU A O 1
ATOM 808 N N . GLU A 1 105 ? -13.591 12.486 7.937 1.00 94.06 105 GLU A N 1
ATOM 809 C CA . GLU A 1 105 ? -14.240 12.857 6.673 1.00 94.06 105 GLU A CA 1
ATOM 810 C C . GLU A 1 105 ? -13.631 12.093 5.486 1.00 94.06 105 GLU A C 1
ATOM 812 O O . GLU A 1 105 ? -14.368 11.520 4.682 1.00 94.06 105 GLU A O 1
ATOM 817 N N . ASP A 1 106 ? -12.299 12.011 5.413 1.00 92.25 106 ASP A N 1
ATOM 818 C CA . ASP A 1 106 ? -11.593 11.224 4.400 1.00 92.25 106 ASP A CA 1
ATOM 819 C C . ASP A 1 106 ? -11.907 9.743 4.526 1.00 92.25 106 ASP A C 1
ATOM 821 O O . ASP A 1 106 ? -12.181 9.091 3.524 1.00 92.25 106 ASP A O 1
ATOM 825 N N . TYR A 1 107 ? -11.889 9.204 5.746 1.00 95.88 107 TYR A N 1
ATOM 826 C CA . TYR A 1 107 ? -12.274 7.820 5.990 1.00 95.88 107 TYR A CA 1
ATOM 827 C C . TYR A 1 107 ? -13.670 7.537 5.436 1.00 95.88 107 TYR A C 1
ATOM 829 O O . TYR A 1 107 ? -13.824 6.647 4.608 1.00 95.88 107 TYR A O 1
ATOM 837 N N . LYS A 1 108 ? -14.673 8.349 5.777 1.00 94.81 108 LYS A N 1
ATOM 838 C CA . LYS A 1 108 ? -16.048 8.164 5.282 1.00 94.81 108 LYS A CA 1
ATOM 839 C C . LYS A 1 108 ? -16.159 8.281 3.766 1.00 94.81 108 LYS A C 1
ATOM 841 O O . LYS A 1 108 ? -16.918 7.536 3.154 1.00 94.81 108 LYS A O 1
ATOM 846 N N . LYS A 1 109 ? -15.410 9.202 3.159 1.00 92.38 109 LYS A N 1
ATOM 847 C CA . LYS A 1 109 ? -15.431 9.433 1.710 1.00 92.38 109 LYS A CA 1
ATOM 848 C C . LYS A 1 109 ? -14.728 8.321 0.926 1.00 92.38 109 LYS A C 1
ATOM 850 O O . LYS A 1 109 ? -15.186 7.946 -0.148 1.00 92.38 109 LYS A O 1
ATOM 855 N N . CYS A 1 110 ? -13.596 7.842 1.431 1.00 92.56 110 CYS A N 1
ATOM 856 C CA . CYS A 1 110 ? -12.648 7.007 0.691 1.00 92.56 110 CYS A CA 1
ATOM 857 C C . CYS A 1 110 ? -12.681 5.528 1.091 1.00 92.56 110 CYS A C 1
ATOM 859 O O . CYS A 1 110 ? -11.984 4.716 0.483 1.00 92.56 110 CYS A O 1
ATOM 861 N N . ASN A 1 111 ? -13.455 5.170 2.115 1.00 96.00 111 ASN A N 1
ATOM 862 C CA . ASN A 1 111 ? -13.624 3.797 2.563 1.00 96.00 111 ASN A CA 1
ATOM 863 C C . ASN A 1 111 ? -14.801 3.129 1.848 1.00 96.00 111 ASN A C 1
ATOM 865 O O . ASN A 1 111 ? -15.956 3.522 2.009 1.00 96.00 111 ASN A O 1
ATOM 869 N N . LYS A 1 112 ? -14.514 2.077 1.085 1.00 96.75 112 LYS A N 1
ATOM 870 C CA . LYS A 1 112 ? -15.510 1.294 0.356 1.00 96.75 112 LYS A CA 1
ATOM 871 C C . LYS A 1 112 ? -15.641 -0.092 0.970 1.00 96.75 112 LYS A C 1
ATOM 873 O O . LYS A 1 112 ? -14.678 -0.856 0.990 1.00 96.75 112 LYS A O 1
ATOM 878 N N . LYS A 1 113 ? -16.850 -0.455 1.400 1.00 97.81 113 LYS A N 1
ATOM 879 C CA . LYS A 1 113 ? -17.168 -1.837 1.778 1.00 97.81 113 LYS A CA 1
ATOM 880 C C . LYS A 1 113 ? -17.249 -2.709 0.522 1.00 97.81 113 LYS A C 1
ATOM 882 O O . LYS A 1 113 ? -17.927 -2.353 -0.439 1.00 97.81 113 LYS A O 1
ATOM 887 N N . LEU A 1 114 ? -16.535 -3.829 0.524 1.00 98.06 114 LEU A N 1
ATOM 888 C CA . LEU A 1 114 ? -16.471 -4.788 -0.582 1.00 98.06 114 LEU A CA 1
ATOM 889 C C . LEU A 1 114 ? -17.322 -6.032 -0.329 1.00 98.06 114 LEU A C 1
ATOM 891 O O . LEU A 1 114 ? -17.865 -6.606 -1.268 1.00 98.06 114 LEU A O 1
ATOM 895 N N . LYS A 1 115 ? -17.399 -6.466 0.930 1.00 97.56 115 LYS A N 1
ATOM 896 C CA . LYS A 1 115 ? -18.075 -7.697 1.343 1.00 97.56 115 LYS A CA 1
ATOM 897 C C . LYS A 1 115 ? -18.580 -7.557 2.778 1.00 97.56 115 LYS A C 1
ATOM 899 O O . LYS A 1 115 ? -17.936 -6.887 3.588 1.00 97.56 115 LYS A O 1
ATOM 904 N N . ASP A 1 116 ? -19.700 -8.203 3.087 1.00 97.94 116 ASP A N 1
ATOM 905 C CA . ASP A 1 116 ? -20.178 -8.379 4.458 1.00 97.94 116 ASP A CA 1
ATOM 906 C C . ASP A 1 116 ? -19.414 -9.477 5.199 1.00 97.94 116 ASP A C 1
ATOM 908 O O . ASP A 1 116 ? -19.068 -10.522 4.637 1.00 97.94 116 ASP A O 1
ATOM 912 N N . GLY A 1 117 ? -19.190 -9.231 6.489 1.00 95.12 117 GLY A N 1
ATOM 913 C CA . GLY A 1 117 ? -18.446 -10.125 7.357 1.00 95.12 117 GLY A CA 1
ATOM 914 C C . GLY A 1 117 ? -16.957 -10.210 7.024 1.00 95.12 117 GLY A C 1
ATOM 915 O O . GLY A 1 117 ? -16.443 -9.664 6.043 1.00 95.12 117 GLY A O 1
ATOM 916 N N . ARG A 1 118 ? -16.253 -10.922 7.895 1.00 94.81 118 ARG A N 1
ATOM 917 C CA . ARG A 1 118 ? -14.805 -11.068 7.847 1.00 94.81 118 ARG A CA 1
ATOM 918 C C . ARG A 1 118 ? -14.339 -11.766 6.563 1.00 94.81 118 ARG A C 1
ATOM 920 O O . ARG A 1 118 ? -15.042 -12.607 5.990 1.00 94.81 118 ARG A O 1
ATOM 927 N N . ILE A 1 119 ? -13.133 -11.433 6.111 1.00 94.56 119 ILE A N 1
ATOM 928 C CA . ILE A 1 119 ? -12.462 -12.192 5.057 1.00 94.56 119 ILE A CA 1
ATOM 929 C C . ILE A 1 119 ? -12.275 -13.635 5.528 1.00 94.56 119 ILE A C 1
ATOM 931 O O . ILE A 1 119 ? -11.888 -13.880 6.671 1.00 94.56 119 ILE A O 1
ATOM 935 N N . ASP A 1 120 ? -12.586 -14.585 4.653 1.00 91.25 120 ASP A N 1
ATOM 936 C CA . ASP A 1 120 ? -12.377 -15.995 4.949 1.00 91.25 120 ASP A CA 1
ATOM 937 C C . ASP A 1 120 ? -10.925 -16.345 4.620 1.00 91.25 120 ASP A C 1
ATOM 939 O O . ASP A 1 120 ? -10.481 -16.145 3.488 1.00 91.25 120 ASP A O 1
ATOM 943 N N . ILE A 1 121 ? -10.176 -16.783 5.631 1.00 87.69 121 ILE A N 1
ATOM 944 C CA . ILE A 1 121 ? -8.773 -17.178 5.493 1.00 87.69 121 ILE A CA 1
ATOM 945 C C . ILE A 1 121 ? -8.675 -18.609 6.016 1.00 87.69 121 ILE A C 1
ATOM 947 O O . ILE A 1 121 ? -8.876 -18.808 7.222 1.00 87.69 121 ILE A O 1
ATOM 951 N N . PRO A 1 122 ? -8.351 -19.588 5.150 1.00 86.38 122 PRO A N 1
ATOM 952 C CA . PRO A 1 122 ? -8.104 -20.957 5.580 1.00 86.38 122 PRO A CA 1
ATOM 953 C C . PRO A 1 122 ? -7.063 -20.979 6.703 1.00 86.38 122 PRO A C 1
ATOM 955 O O . PRO A 1 122 ? -6.015 -20.336 6.600 1.00 86.38 122 PRO A O 1
ATOM 958 N N . ARG A 1 123 ? -7.349 -21.680 7.805 1.00 83.00 123 ARG A N 1
ATOM 959 C CA . ARG A 1 123 ? -6.488 -21.650 9.003 1.00 83.00 123 ARG A CA 1
ATOM 960 C C . ARG A 1 123 ? -5.109 -22.236 8.716 1.00 83.00 123 ARG A C 1
ATOM 962 O O . ARG A 1 123 ? -4.121 -21.732 9.233 1.00 83.00 123 ARG A O 1
ATOM 969 N N . GLU A 1 124 ? -5.038 -23.211 7.818 1.00 81.25 124 GLU A N 1
ATOM 970 C CA . GLU A 1 124 ? -3.814 -23.820 7.302 1.00 81.25 124 GLU A CA 1
ATOM 971 C C . GLU A 1 124 ? -2.923 -22.857 6.502 1.00 81.25 124 GLU A C 1
ATOM 973 O O . GLU A 1 124 ? -1.720 -23.090 6.405 1.00 81.25 124 GLU A O 1
ATOM 978 N N . ALA A 1 125 ? -3.485 -21.774 5.954 1.00 80.06 125 ALA A N 1
ATOM 979 C CA . ALA A 1 125 ? -2.720 -20.735 5.266 1.00 80.06 125 ALA A CA 1
ATOM 980 C C . ALA A 1 125 ? -2.082 -19.740 6.250 1.00 80.06 125 ALA A C 1
ATOM 982 O O . ALA A 1 125 ? -1.166 -19.002 5.886 1.00 80.06 125 ALA A O 1
ATOM 983 N N . ILE A 1 126 ? -2.546 -19.711 7.504 1.00 79.00 126 ILE A N 1
ATOM 984 C CA . ILE A 1 126 ? -1.970 -18.880 8.556 1.00 79.00 126 ILE A CA 1
ATOM 985 C C . ILE A 1 126 ? -0.827 -19.665 9.193 1.00 79.00 126 ILE A C 1
ATOM 987 O O . ILE A 1 126 ? -1.024 -20.754 9.731 1.00 79.00 126 ILE A O 1
ATOM 991 N N . GLY A 1 127 ? 0.380 -19.097 9.166 1.00 76.00 127 GLY A N 1
ATOM 992 C CA . GLY A 1 127 ? 1.536 -19.705 9.820 1.00 76.00 127 GLY A CA 1
ATOM 993 C C . GLY A 1 127 ? 1.208 -20.088 11.265 1.00 76.00 127 GLY A C 1
ATOM 994 O O . GLY A 1 127 ? 0.609 -19.307 12.007 1.00 76.00 127 GLY A O 1
ATOM 995 N N . SER A 1 128 ? 1.617 -21.286 11.687 1.00 77.31 128 SER A N 1
ATOM 996 C CA . SER A 1 128 ? 1.239 -21.852 12.989 1.00 77.31 128 SER A CA 1
ATOM 997 C C . SER A 1 128 ? 1.688 -21.010 14.190 1.00 77.31 128 SER A C 1
ATOM 999 O O . SER A 1 128 ? 1.209 -21.228 15.293 1.00 77.31 128 SER A O 1
ATOM 1001 N N . ALA A 1 129 ? 2.577 -20.032 14.026 1.00 77.50 129 ALA A N 1
ATOM 1002 C CA . ALA A 1 129 ? 2.895 -19.070 15.078 1.00 77.50 129 ALA A CA 1
ATOM 1003 C C . ALA A 1 129 ? 1.777 -18.030 15.317 1.00 77.50 129 ALA A C 1
ATOM 1005 O O . ALA A 1 129 ? 1.694 -17.472 16.407 1.00 77.50 129 ALA A O 1
ATOM 1006 N N . PHE A 1 130 ? 0.908 -17.782 14.329 1.00 81.94 130 PHE A N 1
ATOM 1007 C CA . PHE A 1 130 ? -0.020 -16.641 14.285 1.00 81.94 130 PHE A CA 1
ATOM 1008 C C . PHE A 1 130 ? -1.504 -17.021 14.280 1.00 81.94 130 PHE A C 1
ATOM 1010 O O . PHE A 1 130 ? -2.363 -16.156 14.439 1.00 81.94 130 PHE A O 1
ATOM 1017 N N . GLU A 1 131 ? -1.825 -18.305 14.130 1.00 80.06 131 GLU A N 1
ATOM 1018 C CA . GLU A 1 131 ? -3.199 -18.814 14.013 1.00 80.06 131 GLU A CA 1
ATOM 1019 C C . GLU A 1 131 ? -4.137 -18.329 15.135 1.00 80.06 131 GLU A C 1
ATOM 1021 O O . GLU A 1 131 ? -5.298 -18.014 14.883 1.00 80.06 131 GLU A O 1
ATOM 1026 N N . SER A 1 132 ? -3.623 -18.208 16.365 1.00 80.44 132 SER A N 1
ATOM 1027 C CA . SER A 1 132 ? -4.378 -17.744 17.538 1.00 80.44 132 SER A CA 1
ATOM 1028 C C . SER A 1 132 ? -4.421 -16.221 17.699 1.00 80.44 132 SER A C 1
ATOM 1030 O O . SER A 1 132 ? -4.819 -15.740 18.755 1.00 80.44 132 SER A O 1
ATOM 1032 N N . MET A 1 133 ? -3.962 -15.459 16.706 1.00 83.88 133 MET A N 1
ATOM 1033 C CA . MET A 1 133 ? -3.886 -13.992 16.751 1.00 83.88 133 MET A CA 1
ATOM 1034 C C . MET A 1 133 ? -4.462 -13.329 15.493 1.00 83.88 133 MET A C 1
ATOM 1036 O O . MET A 1 133 ? -4.845 -12.163 15.534 1.00 83.88 133 MET A O 1
ATOM 1040 N N . VAL A 1 134 ? -4.539 -14.055 14.375 1.00 88.06 134 VAL A N 1
ATOM 1041 C CA . VAL A 1 134 ? -4.948 -13.515 13.074 1.00 88.06 134 VAL A CA 1
ATOM 1042 C C . VAL A 1 134 ? -6.418 -13.811 12.788 1.00 88.06 134 VAL A C 1
ATOM 1044 O O . VAL A 1 134 ? -6.892 -14.944 12.919 1.00 88.06 134 VAL A O 1
ATOM 1047 N N . ASN A 1 135 ? -7.124 -12.784 12.312 1.00 90.69 135 ASN A N 1
ATOM 1048 C CA . ASN A 1 135 ? -8.478 -12.897 11.775 1.00 90.69 135 ASN A CA 1
ATOM 1049 C C . ASN A 1 135 ? -9.466 -13.544 12.774 1.00 90.69 135 ASN A C 1
ATOM 1051 O O . ASN A 1 135 ? -10.165 -14.513 12.459 1.00 90.69 135 ASN A O 1
ATOM 1055 N N . LEU A 1 136 ? -9.467 -13.030 14.009 1.00 91.00 136 LEU A N 1
ATOM 1056 C CA . LEU A 1 136 ? -10.333 -13.450 15.117 1.00 91.00 136 LEU A CA 1
ATOM 1057 C C . LEU A 1 136 ? -11.451 -12.423 15.376 1.00 91.00 136 LEU A C 1
ATOM 1059 O O . LEU A 1 136 ? -11.270 -11.252 15.034 1.00 91.00 136 LEU A O 1
ATOM 1063 N N . PRO A 1 137 ? -12.579 -12.807 16.005 1.00 92.75 137 PRO A N 1
ATOM 1064 C CA . PRO A 1 137 ? -13.620 -11.857 16.407 1.00 92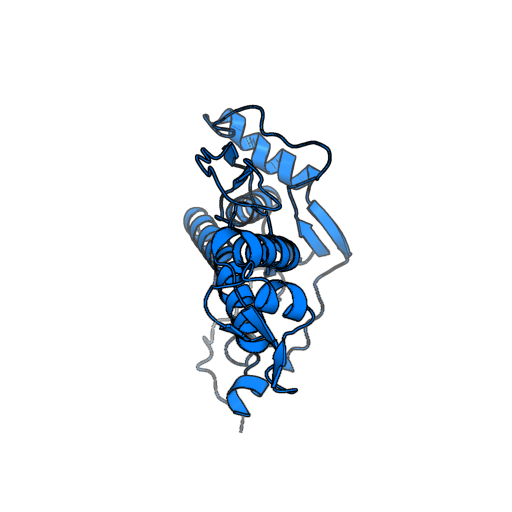.75 137 PRO A CA 1
ATOM 1065 C C . PRO A 1 137 ? -13.060 -10.681 17.221 1.00 92.75 137 PRO A C 1
ATOM 1067 O O . PRO A 1 137 ? -12.161 -10.875 18.038 1.00 92.75 137 PRO A O 1
ATOM 1070 N N . GLY A 1 138 ? -13.554 -9.463 16.990 1.00 93.50 138 GLY A N 1
ATOM 1071 C CA . GLY A 1 138 ? -13.056 -8.236 17.627 1.00 93.50 138 GLY A CA 1
ATOM 1072 C C . GLY A 1 138 ? -11.732 -7.694 17.073 1.00 93.50 138 GLY A C 1
ATOM 1073 O O . GLY A 1 138 ? -11.333 -6.588 17.420 1.00 93.50 138 GLY A O 1
ATOM 1074 N N . THR A 1 139 ? -11.030 -8.429 16.203 1.00 94.25 139 THR A N 1
ATOM 1075 C CA . THR A 1 139 ? -9.770 -7.953 15.602 1.00 94.25 139 THR A CA 1
ATOM 1076 C C . THR A 1 139 ? -10.000 -7.293 14.247 1.00 94.25 139 THR A C 1
ATOM 1078 O O . THR A 1 139 ? -10.935 -7.649 13.519 1.00 94.25 139 THR A O 1
ATOM 1081 N N . THR A 1 140 ? -9.108 -6.374 13.875 1.00 96.06 140 THR A N 1
ATOM 1082 C CA . THR A 1 140 ? -9.038 -5.804 12.523 1.00 96.06 140 THR A CA 1
ATOM 1083 C C . THR A 1 140 ? -7.736 -6.236 11.860 1.00 96.06 140 THR A C 1
ATOM 1085 O O . THR A 1 140 ? -6.656 -6.019 12.406 1.00 96.06 140 THR A O 1
ATOM 1088 N N . LEU A 1 141 ? -7.837 -6.856 10.686 1.00 95.06 141 LEU A N 1
ATOM 1089 C CA . LEU A 1 141 ? -6.705 -7.275 9.866 1.00 95.06 141 LEU A CA 1
ATOM 1090 C C . LEU A 1 141 ? -6.484 -6.247 8.757 1.00 95.06 141 LEU A C 1
ATOM 1092 O O . LEU A 1 141 ? -7.316 -6.151 7.860 1.00 95.06 141 LEU A O 1
ATOM 1096 N N . PHE A 1 142 ? -5.371 -5.514 8.800 1.00 96.06 142 PHE A N 1
ATOM 1097 C CA . PHE A 1 142 ? -4.947 -4.618 7.722 1.00 96.06 142 PHE A CA 1
ATOM 1098 C C . PHE A 1 142 ? -4.021 -5.347 6.744 1.00 96.06 142 PHE A C 1
ATOM 1100 O O . PHE A 1 142 ? -3.127 -6.085 7.149 1.00 96.06 142 PHE A O 1
ATOM 1107 N N . MET A 1 143 ? -4.241 -5.121 5.453 1.00 94.25 143 MET A N 1
ATOM 1108 C CA . MET A 1 143 ? -3.543 -5.739 4.327 1.00 94.25 143 MET A CA 1
ATOM 1109 C C . MET A 1 143 ? -3.118 -4.633 3.347 1.00 94.25 143 MET A C 1
ATOM 1111 O O . MET A 1 143 ? -3.832 -4.352 2.378 1.00 94.25 143 MET A O 1
ATOM 1115 N N . PRO A 1 144 ? -2.001 -3.938 3.620 1.00 93.00 144 PRO A N 1
ATOM 1116 C CA . PRO A 1 144 ? -1.415 -3.009 2.663 1.00 93.00 144 PRO A CA 1
ATOM 1117 C C . PRO A 1 144 ? -0.861 -3.772 1.453 1.00 93.00 144 PRO A C 1
ATOM 1119 O O . PRO A 1 144 ? -0.112 -4.732 1.610 1.00 93.00 144 PRO A O 1
ATOM 1122 N N . ILE A 1 145 ? -1.215 -3.326 0.249 1.00 90.94 145 ILE A N 1
ATOM 1123 C CA . ILE A 1 145 ? -0.754 -3.876 -1.030 1.00 90.94 145 ILE A CA 1
ATOM 1124 C C . ILE A 1 145 ? -0.067 -2.754 -1.806 1.00 90.94 145 ILE A C 1
ATOM 1126 O O . ILE A 1 145 ? -0.665 -1.699 -2.000 1.00 90.94 145 ILE A O 1
ATOM 1130 N N . ALA A 1 146 ? 1.170 -2.970 -2.251 1.00 88.50 146 ALA A N 1
ATOM 1131 C CA . ALA A 1 146 ? 1.881 -2.027 -3.111 1.00 88.50 146 ALA A CA 1
ATOM 1132 C C . ALA A 1 146 ? 1.674 -2.397 -4.590 1.00 88.50 146 ALA A C 1
ATOM 1134 O O . ALA A 1 146 ? 2.048 -3.489 -5.017 1.00 88.50 146 ALA A O 1
ATOM 1135 N N . ASP A 1 147 ? 1.069 -1.498 -5.367 1.00 88.62 147 ASP A N 1
ATOM 1136 C CA . ASP A 1 147 ? 0.904 -1.630 -6.818 1.00 88.62 147 ASP A CA 1
ATOM 1137 C C . ASP A 1 147 ? 2.164 -1.153 -7.553 1.00 88.62 147 ASP A C 1
ATOM 1139 O O . ASP A 1 147 ? 2.440 0.041 -7.675 1.00 88.62 147 ASP A O 1
ATOM 1143 N N . THR A 1 148 ? 2.926 -2.090 -8.106 1.00 88.06 148 THR A N 1
ATOM 1144 C CA . THR A 1 148 ? 4.193 -1.776 -8.771 1.00 88.06 148 THR A CA 1
ATOM 1145 C C . THR A 1 148 ? 4.025 -1.110 -10.136 1.00 88.06 148 THR A C 1
ATOM 1147 O O . THR A 1 148 ? 5.012 -0.633 -10.683 1.00 88.06 148 THR A O 1
ATOM 1150 N N . THR A 1 149 ? 2.816 -1.016 -10.699 1.00 87.56 149 THR A N 1
ATOM 1151 C CA . THR A 1 149 ? 2.594 -0.612 -12.100 1.00 87.56 149 THR A CA 1
ATOM 1152 C C . THR A 1 149 ? 3.142 0.778 -12.419 1.00 87.56 149 THR A C 1
ATOM 1154 O O . THR A 1 149 ? 3.812 0.974 -13.434 1.00 87.56 149 THR A O 1
ATOM 1157 N N . ARG A 1 150 ? 2.866 1.775 -11.568 1.00 85.81 150 ARG A N 1
ATOM 1158 C CA . ARG A 1 150 ? 3.302 3.160 -11.822 1.00 85.81 150 ARG A CA 1
ATOM 1159 C C . ARG A 1 150 ? 4.812 3.309 -11.701 1.00 85.81 150 ARG A C 1
ATOM 1161 O O . ARG A 1 150 ? 5.425 3.905 -12.584 1.00 85.81 150 ARG A O 1
ATOM 1168 N N . GLU A 1 151 ? 5.404 2.716 -10.668 1.00 86.69 151 GLU A N 1
ATOM 1169 C CA . GLU A 1 151 ? 6.859 2.718 -10.503 1.00 86.69 151 GLU A CA 1
ATOM 1170 C C . GLU A 1 151 ? 7.566 1.897 -11.572 1.00 86.69 151 GLU A C 1
ATOM 1172 O O . GLU A 1 151 ? 8.632 2.292 -12.036 1.00 86.69 151 GLU A O 1
ATOM 1177 N N . TYR A 1 152 ? 6.939 0.823 -12.049 1.00 88.06 152 TYR A N 1
ATOM 1178 C CA . TYR A 1 152 ? 7.428 0.066 -13.191 1.00 88.06 152 TYR A CA 1
ATOM 1179 C C . TYR A 1 152 ? 7.564 0.969 -14.417 1.00 88.06 152 TYR A C 1
ATOM 1181 O O . TYR A 1 152 ? 8.581 0.933 -15.101 1.00 88.06 152 TYR A O 1
ATOM 1189 N N . ILE A 1 153 ? 6.576 1.819 -14.698 1.00 88.12 153 ILE A N 1
ATOM 1190 C CA . ILE A 1 153 ? 6.639 2.757 -15.828 1.00 88.12 153 ILE A CA 1
ATOM 1191 C C . ILE A 1 153 ? 7.671 3.869 -15.571 1.00 88.12 153 ILE A C 1
ATOM 1193 O O . ILE A 1 153 ? 8.459 4.189 -16.464 1.00 88.12 153 ILE A O 1
ATOM 1197 N N . ASN A 1 154 ? 7.695 4.442 -14.364 1.00 87.25 154 ASN A N 1
ATOM 1198 C CA . ASN A 1 154 ? 8.619 5.521 -13.988 1.00 87.25 154 ASN A CA 1
ATOM 1199 C C . ASN A 1 154 ? 10.081 5.093 -14.123 1.00 87.25 154 ASN A C 1
ATOM 1201 O O . ASN A 1 154 ? 10.904 5.795 -14.721 1.00 87.25 154 ASN A O 1
ATOM 1205 N N . LEU A 1 155 ? 10.401 3.915 -13.597 1.00 87.62 155 LEU A N 1
ATOM 1206 C CA . LEU A 1 155 ? 11.739 3.357 -13.653 1.00 87.62 155 LEU A CA 1
ATOM 1207 C C . LEU A 1 155 ? 12.131 2.989 -15.088 1.00 87.62 155 LEU A C 1
ATOM 1209 O O . LEU A 1 155 ? 13.285 3.186 -15.459 1.00 87.62 155 LEU A O 1
ATOM 1213 N N . LEU A 1 156 ? 11.183 2.549 -15.922 1.00 89.19 156 LEU A N 1
ATOM 1214 C CA . LEU A 1 156 ? 11.447 2.223 -17.322 1.00 89.19 156 LEU A CA 1
ATOM 1215 C C . LEU A 1 156 ? 11.823 3.486 -18.100 1.00 89.19 156 LEU A C 1
ATOM 1217 O O . LEU A 1 156 ? 12.832 3.507 -18.805 1.00 89.19 156 LEU A O 1
ATOM 1221 N N . PHE A 1 157 ? 11.053 4.566 -17.944 1.00 89.50 157 PHE A N 1
ATOM 1222 C CA . PHE A 1 157 ? 11.361 5.840 -18.594 1.00 89.50 157 PHE A CA 1
ATOM 1223 C C . PHE A 1 157 ? 12.658 6.456 -18.082 1.00 89.50 157 PHE A C 1
ATOM 1225 O O . PHE A 1 157 ? 13.474 6.903 -18.888 1.00 89.50 157 PHE A O 1
ATOM 1232 N N . THR A 1 158 ? 12.894 6.424 -16.772 1.00 88.00 158 THR A N 1
ATOM 1233 C CA . THR A 1 158 ? 14.158 6.887 -16.181 1.00 88.00 158 THR A CA 1
ATOM 1234 C C . THR A 1 158 ? 15.336 6.053 -16.696 1.00 88.00 158 THR A C 1
ATOM 1236 O O . THR A 1 158 ? 16.355 6.595 -17.127 1.00 88.00 158 THR A O 1
ATOM 1239 N N . GLY A 1 159 ? 15.167 4.733 -16.755 1.00 90.50 159 GLY A N 1
ATOM 1240 C CA . GLY A 1 159 ? 16.128 3.781 -17.297 1.00 90.50 159 GLY A CA 1
ATOM 1241 C C . GLY A 1 159 ? 16.520 4.077 -18.736 1.00 90.50 159 GLY A C 1
ATOM 1242 O O . GLY A 1 159 ? 17.705 4.149 -19.055 1.00 90.50 159 GLY A O 1
ATOM 1243 N N . LEU A 1 160 ? 15.537 4.316 -19.602 1.00 90.94 160 LEU A N 1
ATOM 1244 C CA . LEU A 1 160 ? 15.769 4.576 -21.023 1.00 90.94 160 LEU A CA 1
ATOM 1245 C C . LEU A 1 160 ? 16.305 5.985 -21.297 1.00 90.94 160 LEU A C 1
ATOM 1247 O O . LEU A 1 160 ? 17.165 6.153 -22.159 1.00 90.94 160 LEU A O 1
ATOM 1251 N N . ALA A 1 161 ? 15.809 7.005 -20.598 1.00 88.94 161 ALA A N 1
ATOM 1252 C CA . ALA A 1 161 ? 16.104 8.400 -20.922 1.00 88.94 161 ALA A CA 1
ATOM 1253 C C . ALA A 1 161 ? 17.295 8.979 -20.149 1.00 88.94 161 ALA A C 1
ATOM 1255 O O . ALA A 1 161 ? 18.046 9.788 -20.704 1.00 88.94 161 ALA A O 1
ATOM 1256 N N . GLN A 1 162 ? 17.483 8.570 -18.893 1.00 89.31 162 GLN A N 1
ATOM 1257 C CA . GLN A 1 162 ? 18.553 9.069 -18.031 1.00 89.31 162 GLN A CA 1
ATOM 1258 C C . GLN A 1 162 ? 19.715 8.083 -17.960 1.00 89.31 162 GLN A C 1
ATOM 1260 O O . GLN A 1 162 ? 20.848 8.463 -18.241 1.00 89.31 162 GLN A O 1
ATOM 1265 N N . PHE A 1 163 ? 19.444 6.821 -17.619 1.00 92.00 163 PHE A N 1
ATOM 1266 C CA . PHE A 1 163 ? 20.504 5.819 -17.455 1.00 92.00 163 PHE A CA 1
ATOM 1267 C C . PHE A 1 163 ? 20.929 5.154 -18.765 1.00 92.00 163 PHE A C 1
ATOM 1269 O O . PHE A 1 163 ? 21.965 4.494 -18.801 1.00 92.00 163 PHE A O 1
ATOM 1276 N N . ARG A 1 164 ? 20.150 5.352 -19.838 1.00 94.88 164 ARG A N 1
ATOM 1277 C CA . ARG A 1 164 ? 20.387 4.804 -21.181 1.00 94.88 164 ARG A CA 1
ATOM 1278 C C . ARG A 1 164 ? 20.559 3.283 -21.180 1.00 94.88 164 ARG A C 1
ATOM 1280 O O . ARG A 1 164 ? 21.371 2.761 -21.939 1.00 94.88 164 ARG A O 1
ATOM 1287 N N . TRP A 1 165 ? 19.813 2.585 -20.323 1.00 95.88 165 TRP A N 1
ATOM 1288 C CA . TRP A 1 165 ? 19.923 1.138 -20.152 1.00 95.88 165 TRP A CA 1
ATOM 1289 C C . TRP A 1 165 ? 19.706 0.377 -21.449 1.00 95.88 165 TRP A C 1
ATOM 1291 O O . TRP A 1 165 ? 18.751 0.619 -22.189 1.00 95.88 165 TRP A O 1
ATOM 1301 N N . GLN A 1 166 ? 20.573 -0.602 -21.669 1.00 97.00 166 GLN A N 1
ATOM 1302 C CA . GLN A 1 166 ? 20.415 -1.586 -22.725 1.00 97.00 166 GLN A CA 1
ATOM 1303 C C . GLN A 1 166 ? 19.543 -2.716 -22.170 1.00 97.00 166 GLN A C 1
ATOM 1305 O O . GLN A 1 166 ? 20.047 -3.612 -21.495 1.00 97.00 166 GLN A O 1
ATOM 1310 N N . LEU A 1 167 ? 18.224 -2.629 -22.379 1.00 95.44 167 LEU A N 1
ATOM 1311 C CA . LEU A 1 167 ? 17.293 -3.671 -21.933 1.00 95.44 167 LEU A CA 1
ATOM 1312 C C . LEU A 1 167 ? 17.560 -4.972 -22.694 1.00 95.44 167 LEU A C 1
ATOM 1314 O O . LEU A 1 167 ? 17.607 -4.980 -23.929 1.00 95.44 167 LEU A O 1
ATOM 1318 N N . TRP A 1 168 ? 17.712 -6.065 -21.956 1.00 96.94 168 TRP A N 1
ATOM 1319 C CA . TRP A 1 168 ? 18.212 -7.327 -22.489 1.00 96.94 168 TRP A CA 1
ATOM 1320 C C . TRP A 1 168 ? 17.330 -8.501 -22.077 1.00 96.94 168 TRP A C 1
ATOM 1322 O O . TRP A 1 168 ? 16.980 -8.631 -20.910 1.00 96.94 168 TRP A O 1
ATOM 1332 N N . ASP A 1 169 ? 16.979 -9.346 -23.044 1.00 96.94 169 ASP A N 1
ATOM 1333 C CA . ASP A 1 169 ? 16.328 -10.635 -22.817 1.00 96.94 169 ASP A CA 1
ATOM 1334 C C . ASP A 1 169 ? 17.433 -11.662 -22.560 1.00 96.94 169 ASP A C 1
ATOM 1336 O O . ASP A 1 169 ? 18.116 -12.115 -23.480 1.00 96.94 169 ASP A O 1
ATOM 1340 N N . GLU A 1 170 ? 17.645 -11.992 -21.290 1.00 96.50 170 GLU A N 1
ATOM 1341 C CA . GLU A 1 170 ? 18.674 -12.926 -20.841 1.00 96.50 170 GLU A CA 1
ATOM 1342 C C . GLU A 1 170 ? 18.419 -14.377 -21.271 1.00 96.50 170 GLU A C 1
ATOM 1344 O O . GLU A 1 170 ? 19.364 -15.157 -21.331 1.00 96.50 170 GLU A O 1
ATOM 1349 N N . VAL A 1 171 ? 17.176 -14.746 -21.600 1.00 96.44 171 VAL A N 1
ATOM 1350 C CA . VAL A 1 171 ? 16.825 -16.111 -22.028 1.00 96.44 171 VAL A CA 1
ATOM 1351 C C . VAL A 1 171 ? 17.212 -16.327 -23.485 1.00 96.44 171 VAL A C 1
ATOM 1353 O O . VAL A 1 171 ? 17.712 -17.392 -23.846 1.00 96.44 171 VAL A O 1
ATOM 1356 N N . LYS A 1 172 ? 16.967 -15.326 -24.335 1.00 96.69 172 LYS A N 1
ATOM 1357 C CA . LYS A 1 172 ? 17.315 -15.369 -25.766 1.00 96.69 172 LYS A CA 1
ATOM 1358 C C . LYS A 1 172 ? 18.670 -14.750 -26.090 1.00 96.69 172 LYS A C 1
ATOM 1360 O O . LYS A 1 172 ? 19.075 -14.799 -27.246 1.00 96.69 172 LYS A O 1
ATOM 1365 N N . GLU A 1 173 ? 19.324 -14.160 -25.095 1.00 96.44 173 GLU A N 1
ATOM 1366 C CA . GLU A 1 173 ? 20.606 -13.470 -25.223 1.00 96.44 173 GLU A CA 1
ATOM 1367 C C . GLU A 1 173 ? 20.585 -12.395 -26.326 1.00 96.44 173 GLU A C 1
ATOM 1369 O O . GLU A 1 17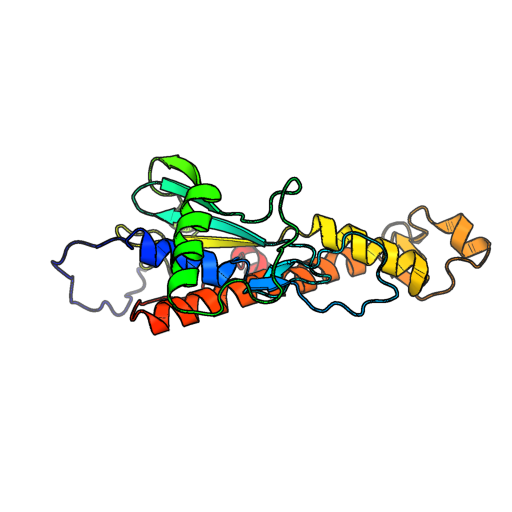3 ? 21.426 -12.356 -27.222 1.00 96.44 173 GLU A O 1
ATOM 1374 N N . GLN A 1 174 ? 19.584 -11.511 -26.283 1.00 97.12 174 GLN A N 1
ATOM 1375 C CA . GLN A 1 174 ? 19.409 -10.455 -27.287 1.00 97.12 174 GLN A CA 1
ATOM 1376 C C . GLN A 1 174 ? 18.809 -9.173 -26.686 1.00 97.12 174 GLN A C 1
ATOM 1378 O O . GLN A 1 174 ? 18.184 -9.226 -25.623 1.00 97.12 174 GLN A O 1
ATOM 1383 N N . PRO A 1 175 ? 18.890 -8.018 -27.379 1.00 97.44 175 PRO A N 1
ATOM 1384 C CA . PRO A 1 175 ? 18.162 -6.823 -26.966 1.00 97.44 175 PRO A CA 1
ATOM 1385 C C . PRO A 1 175 ? 16.656 -7.088 -26.829 1.00 97.44 175 PRO A C 1
ATOM 1387 O O . PRO A 1 175 ? 16.025 -7.622 -27.746 1.00 97.44 175 PRO A O 1
ATOM 1390 N N . ALA A 1 176 ? 16.052 -6.643 -25.726 1.00 95.75 176 ALA A N 1
ATOM 1391 C CA . ALA A 1 176 ? 14.627 -6.821 -25.434 1.00 95.75 176 ALA A CA 1
ATOM 1392 C C . ALA A 1 176 ? 13.753 -5.837 -26.238 1.00 95.75 176 ALA A C 1
ATOM 1394 O O . ALA A 1 176 ? 13.146 -4.915 -25.700 1.00 95.75 176 ALA A O 1
ATOM 1395 N N . GLY A 1 177 ? 13.747 -5.968 -27.567 1.00 94.50 177 GLY A N 1
ATOM 1396 C CA . GLY A 1 177 ? 13.002 -5.082 -28.471 1.00 94.50 177 GLY A CA 1
ATOM 1397 C C . GLY A 1 177 ? 13.609 -3.684 -28.639 1.00 94.50 177 GLY A C 1
ATOM 1398 O O . GLY A 1 177 ? 13.039 -2.858 -29.351 1.00 94.50 177 GLY A O 1
ATOM 1399 N N . VAL A 1 178 ? 14.776 -3.421 -28.033 1.00 95.81 178 VAL A N 1
ATOM 1400 C CA . VAL A 1 178 ? 15.442 -2.108 -28.054 1.00 95.81 178 VAL A CA 1
ATOM 1401 C C . VAL A 1 178 ? 16.695 -2.016 -28.940 1.00 95.81 178 VAL A C 1
ATOM 1403 O O . VAL A 1 178 ? 17.354 -0.978 -28.959 1.00 95.81 178 VAL A O 1
ATOM 1406 N N . GLY A 1 179 ? 17.003 -3.059 -29.722 1.00 97.19 179 GLY A N 1
ATOM 1407 C CA . GLY A 1 179 ? 18.259 -3.180 -30.486 1.00 97.19 179 GLY A CA 1
ATOM 1408 C C . GLY A 1 179 ? 18.599 -1.961 -31.348 1.00 97.19 179 GLY A C 1
ATOM 1409 O O . GLY A 1 179 ? 19.682 -1.406 -31.218 1.00 97.19 179 GLY A O 1
ATOM 1410 N N . ARG A 1 180 ? 17.628 -1.425 -32.100 1.00 97.75 180 ARG A N 1
ATOM 1411 C CA . ARG A 1 180 ? 17.848 -0.249 -32.968 1.00 97.75 180 ARG A CA 1
ATOM 1412 C C . ARG A 1 180 ? 18.397 0.989 -32.244 1.00 97.75 180 ARG A C 1
ATOM 1414 O O . ARG A 1 180 ? 19.036 1.827 -32.873 1.00 97.75 180 ARG A O 1
ATOM 1421 N N . TRP A 1 181 ? 18.085 1.148 -30.954 1.00 97.44 181 TRP A N 1
ATOM 1422 C CA . TRP A 1 181 ? 18.550 2.279 -30.147 1.00 97.44 181 TRP A CA 1
ATOM 1423 C C . TRP A 1 181 ? 19.885 1.996 -29.456 1.00 97.44 181 TRP A C 1
ATOM 1425 O O . TRP A 1 181 ? 20.570 2.934 -29.062 1.00 97.44 181 TRP A O 1
ATOM 1435 N N . ILE A 1 182 ? 20.262 0.727 -29.320 1.00 97.12 182 ILE A N 1
ATOM 1436 C CA . ILE A 1 182 ? 21.623 0.334 -28.947 1.00 97.12 182 ILE A CA 1
ATOM 1437 C C . ILE A 1 182 ? 22.540 0.582 -30.151 1.00 97.12 182 ILE A C 1
ATOM 1439 O O . ILE A 1 182 ? 23.527 1.303 -30.033 1.00 97.12 182 ILE A O 1
ATOM 1443 N N . ASP A 1 183 ? 22.145 0.094 -31.331 1.00 97.56 183 ASP A N 1
ATOM 1444 C CA . ASP A 1 183 ? 22.931 0.178 -32.569 1.00 97.56 183 ASP A CA 1
ATOM 1445 C C . ASP A 1 183 ? 23.234 1.624 -32.989 1.00 97.56 183 ASP A C 1
ATOM 1447 O O . ASP A 1 183 ? 24.315 1.921 -33.494 1.00 97.56 183 ASP A O 1
ATOM 1451 N N . ASN A 1 184 ? 22.291 2.549 -32.770 1.00 97.12 184 ASN A N 1
ATOM 1452 C CA . ASN A 1 184 ? 22.476 3.968 -33.088 1.00 97.12 184 ASN A CA 1
ATOM 1453 C C . ASN A 1 184 ? 23.136 4.788 -31.959 1.00 97.12 184 ASN A C 1
ATOM 1455 O O . ASN A 1 184 ? 23.270 6.005 -32.091 1.00 97.12 184 ASN A O 1
ATOM 1459 N N . GLY A 1 185 ? 23.525 4.141 -30.855 1.00 96.44 185 GLY A N 1
ATOM 1460 C CA . GLY A 1 185 ? 24.217 4.756 -29.721 1.00 96.44 185 GLY A CA 1
ATOM 1461 C C . GLY A 1 185 ? 23.336 5.542 -28.744 1.00 96.44 185 GLY A C 1
ATOM 1462 O O . GLY A 1 185 ? 23.872 6.166 -27.828 1.00 96.44 185 GLY A O 1
ATOM 1463 N N . PHE A 1 186 ? 22.005 5.539 -28.895 1.00 96.56 186 PHE A N 1
ATOM 1464 C CA . PHE A 1 186 ? 21.095 6.219 -27.962 1.00 96.56 186 PHE A CA 1
ATOM 1465 C C . PHE A 1 186 ? 21.036 5.537 -26.584 1.00 96.56 186 PHE A C 1
ATOM 1467 O O . PHE A 1 186 ? 20.998 6.233 -25.564 1.00 96.56 186 PHE A O 1
ATOM 1474 N N . LEU A 1 187 ? 21.003 4.200 -26.552 1.00 97.19 187 LEU A N 1
ATOM 1475 C CA . LEU A 1 187 ? 21.091 3.371 -25.345 1.00 97.19 187 LEU A CA 1
ATOM 1476 C C . LEU A 1 187 ? 22.533 2.884 -25.182 1.00 97.19 187 LEU A C 1
ATOM 1478 O O . LEU A 1 187 ? 22.895 1.807 -25.644 1.00 97.19 187 LEU A O 1
ATOM 1482 N N . ASN A 1 188 ? 23.366 3.712 -24.558 1.00 96.50 188 ASN A N 1
ATOM 1483 C CA . ASN A 1 188 ? 24.798 3.475 -24.358 1.00 96.50 188 ASN A CA 1
ATOM 1484 C C . ASN A 1 188 ? 25.181 3.231 -22.884 1.00 96.50 188 ASN A C 1
ATOM 1486 O O . ASN A 1 188 ? 26.359 3.271 -22.533 1.00 96.50 188 ASN A O 1
ATOM 1490 N N . GLY A 1 189 ? 24.191 3.017 -22.017 1.00 96.38 189 GLY A N 1
ATOM 1491 C CA . GLY A 1 189 ? 24.366 2.727 -20.598 1.00 96.38 189 GLY A CA 1
ATOM 1492 C C . GLY A 1 189 ? 24.620 1.243 -20.310 1.00 96.38 189 GLY A C 1
ATOM 1493 O O . GLY A 1 189 ? 24.843 0.456 -21.234 1.00 96.38 189 GLY A O 1
ATOM 1494 N N . PRO A 1 190 ? 24.588 0.833 -19.028 1.00 96.38 190 PRO A N 1
ATOM 1495 C CA . PRO A 1 190 ? 24.775 -0.563 -18.651 1.00 96.38 190 PRO A CA 1
ATOM 1496 C C . PRO A 1 190 ? 23.633 -1.454 -19.159 1.00 96.38 190 PRO A C 1
ATOM 1498 O O . PRO A 1 190 ? 22.503 -0.999 -19.367 1.00 96.38 190 PRO A O 1
ATOM 1501 N N . CYS A 1 191 ? 23.944 -2.738 -19.333 1.00 95.75 191 CYS A N 1
ATOM 1502 C CA . CYS A 1 191 ? 22.958 -3.772 -19.625 1.00 95.75 191 CYS A CA 1
ATOM 1503 C C . CYS A 1 191 ? 22.056 -4.001 -18.405 1.00 95.75 191 CYS A C 1
ATOM 1505 O O . CYS A 1 191 ? 22.550 -4.108 -17.281 1.00 95.75 191 CYS A O 1
ATOM 1507 N N . MET A 1 192 ? 20.747 -4.061 -18.639 1.00 95.69 192 MET A N 1
ATOM 1508 C CA . MET A 1 192 ? 19.729 -4.348 -17.631 1.00 95.69 192 MET A CA 1
ATOM 1509 C C . MET A 1 192 ? 18.870 -5.503 -18.142 1.00 95.69 192 MET A C 1
ATOM 1511 O O . MET A 1 192 ? 18.136 -5.349 -19.119 1.00 95.69 192 MET A O 1
ATOM 1515 N N . THR A 1 193 ? 18.982 -6.660 -17.498 1.00 95.31 193 THR A N 1
ATOM 1516 C CA . THR A 1 193 ? 18.179 -7.844 -17.850 1.00 95.31 193 THR A CA 1
ATOM 1517 C C . THR A 1 193 ? 16.743 -7.718 -17.345 1.00 95.31 193 THR A C 1
ATOM 1519 O O . THR A 1 193 ? 16.478 -6.953 -16.410 1.00 95.31 193 THR A O 1
ATOM 1522 N N . ILE A 1 194 ? 15.813 -8.479 -17.930 1.00 90.94 194 ILE A N 1
ATOM 1523 C CA . ILE A 1 194 ? 14.407 -8.475 -17.501 1.00 90.94 194 ILE A CA 1
ATOM 1524 C C . ILE A 1 194 ? 14.305 -8.975 -16.055 1.00 90.94 194 ILE A C 1
ATOM 1526 O O . ILE A 1 194 ? 13.692 -8.303 -15.229 1.00 90.94 194 ILE A O 1
ATOM 1530 N N . ALA A 1 195 ? 14.994 -10.061 -15.689 1.00 91.44 195 ALA A N 1
ATOM 1531 C CA . ALA A 1 195 ? 15.006 -10.552 -14.308 1.00 91.44 195 ALA A CA 1
ATOM 1532 C C . ALA A 1 195 ? 15.577 -9.545 -13.294 1.00 91.44 195 ALA A C 1
ATOM 1534 O O . ALA A 1 195 ? 15.063 -9.425 -12.177 1.00 91.44 195 ALA A O 1
ATOM 1535 N N . GLN A 1 196 ? 16.638 -8.807 -13.640 1.00 90.75 196 GLN A N 1
ATOM 1536 C CA . GLN A 1 196 ? 17.168 -7.759 -12.753 1.00 90.75 196 GLN A CA 1
ATOM 1537 C C . GLN A 1 196 ? 16.149 -6.640 -12.545 1.00 90.75 196 GLN A C 1
ATOM 1539 O O . GLN A 1 196 ? 15.957 -6.172 -11.423 1.00 90.75 196 GLN A O 1
ATOM 1544 N N . TYR A 1 197 ? 15.473 -6.239 -13.616 1.00 89.06 197 TYR A N 1
ATOM 1545 C CA . TYR A 1 197 ? 14.449 -5.211 -13.560 1.00 89.06 197 TYR A CA 1
ATOM 1546 C C . TYR A 1 197 ? 13.246 -5.644 -12.706 1.00 89.06 197 TYR A C 1
ATOM 1548 O O . TYR A 1 197 ? 12.863 -4.945 -11.762 1.00 89.06 197 TYR A O 1
ATOM 1556 N N . ASP A 1 198 ? 12.715 -6.839 -12.974 1.00 86.38 198 ASP A N 1
ATOM 1557 C CA . ASP A 1 198 ? 11.551 -7.407 -12.288 1.00 86.38 198 ASP A CA 1
ATOM 1558 C C . ASP A 1 198 ? 11.821 -7.708 -10.813 1.00 86.38 198 ASP A C 1
ATOM 1560 O O . ASP A 1 198 ? 10.916 -7.612 -9.986 1.00 86.38 198 ASP A O 1
ATOM 1564 N N . SER A 1 199 ? 13.062 -8.039 -10.448 1.00 86.88 199 SER A N 1
ATOM 1565 C CA . SER A 1 199 ? 13.430 -8.258 -9.046 1.00 86.88 199 SER A CA 1
ATOM 1566 C C . SER A 1 199 ? 13.595 -6.955 -8.262 1.00 86.88 199 SER A C 1
ATOM 1568 O O . SER A 1 199 ? 13.262 -6.916 -7.079 1.00 86.88 199 SER A O 1
ATOM 1570 N N . MET A 1 200 ? 14.060 -5.870 -8.887 1.00 84.94 200 MET A N 1
ATOM 1571 C CA . MET A 1 200 ? 14.317 -4.600 -8.198 1.00 84.94 200 MET A CA 1
ATOM 1572 C C . MET A 1 200 ? 13.032 -3.856 -7.801 1.00 84.94 200 MET A C 1
ATOM 1574 O O . MET A 1 200 ? 12.967 -3.243 -6.733 1.00 84.94 200 MET A O 1
ATOM 1578 N N . LEU A 1 201 ? 11.998 -3.902 -8.640 1.00 79.69 201 LEU A N 1
ATOM 1579 C CA . LEU A 1 201 ? 10.777 -3.114 -8.442 1.00 79.69 201 LEU A CA 1
ATOM 1580 C C . LEU A 1 201 ? 9.949 -3.498 -7.208 1.00 79.69 201 LEU A C 1
ATOM 1582 O O . LEU A 1 201 ? 9.575 -2.590 -6.457 1.00 79.69 201 LEU A O 1
ATOM 1586 N N . PRO A 1 202 ? 9.679 -4.790 -6.937 1.00 80.25 202 PRO A N 1
ATOM 1587 C CA . PRO A 1 202 ? 9.015 -5.202 -5.707 1.00 80.25 202 PRO A CA 1
ATOM 1588 C C . PRO A 1 202 ? 9.771 -4.747 -4.462 1.00 80.25 202 PRO A C 1
ATOM 1590 O O . PRO A 1 202 ? 9.138 -4.315 -3.505 1.00 80.25 202 PRO A O 1
ATOM 1593 N N . TRP A 1 203 ? 11.109 -4.775 -4.472 1.00 80.38 203 TRP A N 1
ATOM 1594 C CA . TRP A 1 203 ? 11.912 -4.266 -3.356 1.00 80.38 203 TRP A CA 1
ATOM 1595 C C . TRP A 1 203 ? 11.667 -2.781 -3.103 1.00 80.38 203 TRP A C 1
ATOM 1597 O O . TRP A 1 203 ? 11.449 -2.391 -1.958 1.00 80.38 203 TRP A O 1
ATOM 1607 N N . LEU A 1 204 ? 11.655 -1.965 -4.159 1.00 78.44 204 LEU A N 1
ATOM 1608 C CA . LEU A 1 204 ? 11.421 -0.526 -4.049 1.00 78.44 204 LEU A CA 1
ATOM 1609 C C . LEU A 1 204 ? 10.004 -0.212 -3.541 1.00 78.44 204 LEU A C 1
ATOM 1611 O O . LEU A 1 204 ? 9.838 0.602 -2.635 1.00 78.44 204 LEU A O 1
ATOM 1615 N N . CYS A 1 205 ? 8.989 -0.881 -4.091 1.00 82.75 205 CYS A N 1
ATOM 1616 C CA . CYS A 1 205 ? 7.586 -0.619 -3.758 1.00 82.75 205 CYS A CA 1
ATOM 1617 C C . CYS A 1 205 ? 7.179 -1.212 -2.398 1.00 82.75 205 CYS A C 1
ATOM 1619 O O . CYS A 1 205 ? 6.381 -0.617 -1.677 1.00 82.75 205 CYS A O 1
ATOM 1621 N N . ASN A 1 206 ? 7.757 -2.348 -1.987 1.00 84.25 206 ASN A N 1
ATOM 1622 C CA . ASN A 1 206 ? 7.455 -2.966 -0.690 1.00 84.25 206 ASN A CA 1
ATOM 1623 C C . ASN A 1 206 ? 7.894 -2.108 0.502 1.00 84.25 206 ASN A C 1
ATOM 1625 O O . ASN A 1 206 ? 7.339 -2.266 1.593 1.00 84.25 206 ASN A O 1
ATOM 1629 N N . LEU A 1 207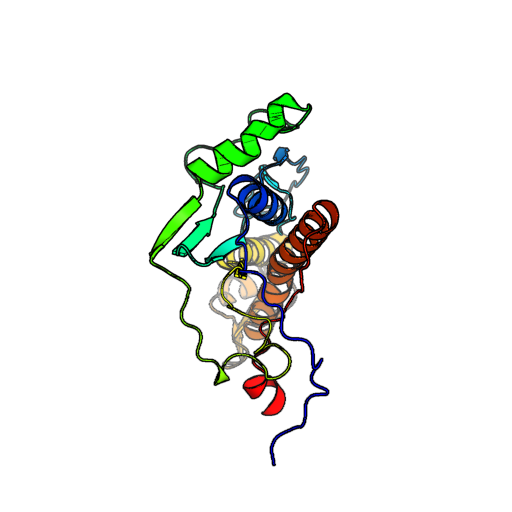 ? 8.842 -1.181 0.317 1.00 84.94 207 LEU A N 1
ATOM 1630 C CA . LEU A 1 207 ? 9.197 -0.210 1.354 1.00 84.94 207 LEU A CA 1
ATOM 1631 C C . LEU A 1 207 ? 7.987 0.644 1.761 1.00 84.94 207 LEU A C 1
ATOM 1633 O O . LEU A 1 207 ? 7.796 0.878 2.952 1.00 84.94 207 LEU A O 1
ATOM 1637 N N . GLU A 1 208 ? 7.130 1.036 0.813 1.00 87.88 208 GLU A N 1
ATOM 1638 C CA . GLU A 1 208 ? 5.917 1.823 1.086 1.00 87.88 208 GLU A CA 1
ATOM 1639 C C . GLU A 1 208 ? 4.937 1.044 1.979 1.00 87.88 208 GLU A C 1
ATOM 1641 O O . GLU A 1 208 ? 4.468 1.561 2.996 1.00 87.88 208 GLU A O 1
ATOM 1646 N N . ALA A 1 209 ? 4.689 -0.232 1.662 1.00 89.88 209 ALA A N 1
ATOM 1647 C CA . ALA A 1 209 ? 3.856 -1.104 2.490 1.00 89.88 209 ALA A CA 1
ATOM 1648 C C . ALA A 1 209 ? 4.464 -1.319 3.889 1.00 89.88 209 ALA A C 1
ATOM 1650 O O . ALA A 1 209 ? 3.747 -1.265 4.891 1.00 89.88 209 ALA A O 1
ATOM 1651 N N . GLY A 1 210 ? 5.787 -1.503 3.975 1.00 90.75 210 GLY A N 1
ATOM 1652 C CA . GLY A 1 210 ? 6.518 -1.608 5.241 1.00 90.75 210 GLY A CA 1
ATOM 1653 C C . GLY A 1 210 ? 6.370 -0.363 6.119 1.00 90.75 210 GLY A C 1
ATOM 1654 O O . GLY A 1 210 ? 6.029 -0.472 7.298 1.00 90.75 210 GLY A O 1
ATOM 1655 N N . MET A 1 211 ? 6.547 0.824 5.538 1.00 92.25 211 MET A N 1
ATOM 1656 C CA . MET A 1 211 ? 6.355 2.103 6.227 1.00 92.25 211 MET A CA 1
ATOM 1657 C C . MET A 1 211 ? 4.910 2.291 6.693 1.00 92.25 211 MET A C 1
ATOM 1659 O O . MET A 1 211 ? 4.680 2.727 7.820 1.00 92.25 211 MET A O 1
ATOM 1663 N N . ALA A 1 212 ? 3.928 1.925 5.868 1.00 93.81 212 ALA A N 1
ATOM 1664 C CA . ALA A 1 212 ? 2.520 1.985 6.248 1.00 93.81 212 ALA A CA 1
ATOM 1665 C C . ALA A 1 212 ? 2.212 1.077 7.450 1.00 93.81 212 ALA A C 1
ATOM 1667 O O . ALA A 1 212 ? 1.549 1.512 8.394 1.00 93.81 212 ALA A O 1
ATOM 1668 N N . MET A 1 213 ? 2.732 -0.157 7.459 1.00 94.12 213 MET A N 1
ATOM 1669 C CA . MET A 1 213 ? 2.601 -1.073 8.602 1.00 94.12 213 MET A CA 1
ATOM 1670 C C . MET A 1 213 ? 3.263 -0.519 9.866 1.00 94.12 213 MET A C 1
ATOM 1672 O O . MET A 1 213 ? 2.670 -0.575 10.949 1.00 94.12 213 MET A O 1
ATOM 1676 N N . GLN A 1 214 ? 4.454 0.069 9.737 1.00 95.12 214 GLN A N 1
ATOM 1677 C CA . GLN A 1 214 ? 5.143 0.714 10.853 1.00 95.12 214 GLN A CA 1
ATOM 1678 C C . GLN A 1 214 ? 4.328 1.889 11.410 1.00 95.12 214 GLN A C 1
ATOM 1680 O O . GLN A 1 214 ? 4.109 1.961 12.619 1.00 95.12 214 GLN A O 1
ATOM 1685 N N . ASN A 1 215 ? 3.833 2.779 10.549 1.00 96.38 215 ASN A N 1
ATOM 1686 C CA . ASN A 1 215 ? 3.018 3.923 10.956 1.00 96.38 215 ASN A CA 1
ATOM 1687 C C . ASN A 1 215 ? 1.736 3.487 11.670 1.00 96.38 215 ASN A C 1
ATOM 1689 O O . ASN A 1 215 ? 1.400 4.046 12.713 1.00 96.38 215 ASN A O 1
ATOM 1693 N N . MET A 1 216 ? 1.038 2.475 11.143 1.00 97.00 216 MET A N 1
ATOM 1694 C CA . MET A 1 216 ? -0.141 1.900 11.799 1.00 97.00 216 MET A CA 1
ATOM 1695 C C . MET A 1 216 ? 0.199 1.342 13.178 1.00 97.00 216 MET A C 1
ATOM 1697 O O . MET A 1 216 ? -0.522 1.610 14.132 1.00 97.00 216 MET A O 1
ATOM 1701 N N . THR A 1 217 ? 1.312 0.618 13.305 1.00 96.25 217 THR A N 1
ATOM 1702 C CA . THR A 1 217 ? 1.763 0.046 14.584 1.00 96.25 217 THR A CA 1
ATOM 1703 C C . THR A 1 217 ? 2.073 1.145 15.604 1.00 96.25 217 THR A C 1
ATOM 1705 O O . THR A 1 217 ? 1.667 1.057 16.765 1.00 96.25 217 THR A O 1
ATOM 1708 N N . LEU A 1 218 ? 2.741 2.224 15.179 1.00 97.56 218 LEU A N 1
ATOM 1709 C CA . LEU A 1 218 ? 3.024 3.382 16.032 1.00 97.56 218 LEU A CA 1
ATOM 1710 C C . LEU A 1 218 ? 1.740 4.114 16.443 1.00 97.56 218 LEU A C 1
ATOM 1712 O O . LEU A 1 218 ? 1.588 4.466 17.611 1.00 97.56 218 LEU A O 1
ATOM 1716 N N . ALA A 1 219 ? 0.798 4.302 15.517 1.00 97.75 219 ALA A N 1
ATOM 1717 C CA . ALA A 1 219 ? -0.496 4.918 15.800 1.00 97.75 219 ALA A CA 1
ATOM 1718 C C . ALA A 1 219 ? -1.341 4.063 16.757 1.00 97.75 219 ALA A C 1
ATOM 1720 O O . ALA A 1 219 ? -1.897 4.590 17.718 1.00 97.75 219 ALA A O 1
ATOM 1721 N N . ALA A 1 220 ? -1.383 2.745 16.548 1.00 97.50 220 ALA A N 1
ATOM 1722 C CA . ALA A 1 220 ? -2.023 1.794 17.452 1.00 97.50 220 ALA A CA 1
ATOM 1723 C C . ALA A 1 220 ? -1.412 1.880 18.857 1.00 97.50 220 ALA A C 1
ATOM 1725 O O . ALA A 1 220 ? -2.137 2.072 19.831 1.00 97.50 220 ALA A O 1
ATOM 1726 N N . THR A 1 221 ? -0.080 1.852 18.951 1.00 97.19 221 THR A N 1
ATOM 1727 C CA . THR A 1 221 ? 0.647 1.981 20.224 1.00 97.19 221 THR A CA 1
ATOM 1728 C C . THR A 1 221 ? 0.318 3.300 20.927 1.00 97.19 221 THR A C 1
ATOM 1730 O O . THR A 1 221 ? 0.054 3.307 22.126 1.00 97.19 221 THR A O 1
ATOM 1733 N N . ALA A 1 222 ? 0.266 4.414 20.190 1.00 97.56 222 ALA A N 1
ATOM 1734 C CA . ALA A 1 222 ? -0.086 5.723 20.740 1.00 97.56 222 ALA A CA 1
ATOM 1735 C C . ALA A 1 222 ? -1.537 5.798 21.252 1.00 97.56 222 ALA A C 1
ATOM 1737 O O . ALA A 1 222 ? -1.821 6.570 22.166 1.00 97.56 222 ALA A O 1
ATOM 1738 N N . MET A 1 223 ? -2.443 4.992 20.692 1.00 97.19 223 MET A N 1
ATOM 1739 C CA . MET A 1 223 ? -3.823 4.838 21.169 1.00 97.19 223 MET A CA 1
ATOM 1740 C C . MET A 1 223 ? -3.961 3.814 22.310 1.00 97.19 223 MET A C 1
ATOM 1742 O O . MET A 1 223 ? -5.049 3.664 22.855 1.00 97.19 223 MET A O 1
ATOM 1746 N N . GLY A 1 224 ? -2.884 3.114 22.689 1.00 96.44 224 GLY A N 1
ATOM 1747 C CA . GLY A 1 224 ? -2.921 2.039 23.688 1.00 96.44 224 GLY A CA 1
ATOM 1748 C C . GLY A 1 224 ? -3.444 0.702 23.149 1.00 96.44 224 GLY A C 1
ATOM 1749 O O . GLY A 1 224 ? -3.816 -0.170 23.931 1.00 96.44 224 GLY A O 1
ATOM 1750 N N . LEU A 1 225 ? -3.477 0.529 21.826 1.00 94.75 225 LEU A N 1
ATOM 1751 C CA . LEU A 1 225 ? -3.929 -0.691 21.163 1.00 94.75 225 LEU A CA 1
ATOM 1752 C C . LEU A 1 225 ? -2.771 -1.674 20.961 1.00 94.75 225 LEU A C 1
ATOM 1754 O O . LEU A 1 225 ? -1.675 -1.303 20.534 1.00 94.75 225 LEU A O 1
ATOM 1758 N N . GLY A 1 226 ? -3.043 -2.958 21.198 1.00 91.44 226 GLY A N 1
ATOM 1759 C CA . GLY A 1 226 ? -2.134 -4.039 20.827 1.00 91.44 226 GLY A CA 1
ATOM 1760 C C . GLY A 1 226 ? -2.132 -4.254 19.315 1.00 91.44 226 GLY A C 1
ATOM 1761 O O . GLY A 1 226 ? -3.187 -4.413 18.705 1.00 91.44 226 GLY A O 1
ATOM 1762 N N . SER A 1 227 ? -0.949 -4.281 18.705 1.00 92.50 227 SER A N 1
ATOM 1763 C CA . SER A 1 227 ? -0.781 -4.597 17.286 1.00 92.50 227 SER A CA 1
ATOM 1764 C C . SER A 1 227 ? 0.496 -5.401 17.063 1.00 92.50 227 SER A C 1
ATOM 1766 O O . SER A 1 227 ? 1.441 -5.325 17.847 1.00 92.50 227 SER A O 1
ATOM 1768 N N . PHE A 1 228 ? 0.512 -6.196 15.998 1.00 89.94 228 PHE A N 1
ATOM 1769 C CA . PHE A 1 228 ? 1.699 -6.900 15.536 1.00 89.94 228 PHE A CA 1
ATOM 1770 C C . PHE A 1 228 ? 1.710 -6.905 14.010 1.00 89.94 228 PHE A C 1
ATOM 1772 O O . PHE A 1 228 ? 0.659 -6.916 13.368 1.00 89.94 228 PHE A O 1
ATOM 1779 N N . MET A 1 229 ? 2.907 -6.893 13.434 1.00 88.81 229 MET A N 1
ATOM 1780 C CA . MET A 1 229 ? 3.094 -6.991 11.991 1.00 88.81 229 MET A CA 1
ATOM 1781 C C . MET A 1 229 ? 3.381 -8.443 11.624 1.00 88.81 229 MET A C 1
ATOM 1783 O O . MET A 1 229 ? 4.184 -9.110 12.277 1.00 88.81 229 MET A O 1
ATOM 1787 N N . MET A 1 230 ? 2.744 -8.920 10.561 1.00 80.00 230 MET A N 1
ATOM 1788 C CA . MET A 1 230 ? 3.006 -10.231 9.983 1.00 80.00 230 MET A CA 1
ATOM 1789 C C . MET A 1 230 ? 3.482 -10.031 8.549 1.00 80.00 230 MET A C 1
ATOM 1791 O O . MET A 1 230 ? 2.829 -9.347 7.766 1.00 80.00 230 MET A O 1
ATOM 1795 N N . HIS A 1 231 ? 4.619 -10.628 8.207 1.00 69.62 231 HIS A N 1
ATOM 1796 C CA . HIS A 1 231 ? 5.058 -10.699 6.822 1.00 69.62 231 HIS A CA 1
ATOM 1797 C C . HIS A 1 231 ? 4.277 -11.802 6.096 1.00 69.62 231 HIS A C 1
ATOM 1799 O O . HIS A 1 231 ? 4.018 -12.863 6.659 1.00 69.62 231 HIS A O 1
ATOM 1805 N N . THR A 1 232 ? 3.940 -11.591 4.829 1.00 61.19 232 THR A N 1
ATOM 1806 C CA . THR A 1 232 ? 3.300 -12.604 3.975 1.00 61.19 232 THR A CA 1
ATOM 1807 C C . THR A 1 232 ? 4.347 -13.444 3.243 1.00 61.19 232 THR A C 1
ATOM 1809 O O . THR A 1 232 ? 4.248 -13.655 2.036 1.00 61.19 232 THR A O 1
ATOM 1812 N N . ILE A 1 233 ? 5.395 -13.882 3.950 1.00 60.06 233 ILE A N 1
ATOM 1813 C CA . ILE A 1 233 ? 6.344 -14.836 3.370 1.00 60.06 233 ILE A CA 1
ATOM 1814 C C . ILE A 1 233 ? 5.573 -16.130 3.158 1.00 60.06 233 ILE A C 1
ATOM 1816 O O . ILE A 1 233 ? 5.061 -16.724 4.109 1.00 60.06 233 ILE A O 1
ATOM 1820 N N . ASP A 1 234 ? 5.511 -16.563 1.905 1.00 59.47 234 ASP A N 1
ATOM 1821 C CA . ASP A 1 234 ? 5.077 -17.904 1.564 1.00 59.47 234 ASP A CA 1
ATOM 1822 C C . ASP A 1 234 ? 6.142 -18.890 2.060 1.00 59.47 234 ASP A C 1
ATOM 1824 O O . ASP A 1 234 ? 7.112 -19.216 1.375 1.00 59.47 234 ASP A O 1
ATOM 1828 N N . LEU A 1 235 ? 5.997 -19.292 3.323 1.00 56.69 235 LEU A N 1
ATOM 1829 C CA . LEU A 1 235 ? 6.878 -20.234 4.003 1.00 56.69 235 LEU A CA 1
ATOM 1830 C C . LEU A 1 235 ? 7.067 -21.522 3.187 1.00 56.69 235 LEU A C 1
ATOM 1832 O O . LEU A 1 235 ? 8.208 -21.950 3.057 1.00 56.69 235 LEU A O 1
ATOM 1836 N N . PRO A 1 236 ? 6.025 -22.129 2.588 1.00 57.72 236 PRO A N 1
ATOM 1837 C CA . PRO A 1 236 ? 6.194 -23.199 1.608 1.00 57.72 236 PRO A CA 1
ATOM 1838 C C . PRO A 1 236 ? 7.16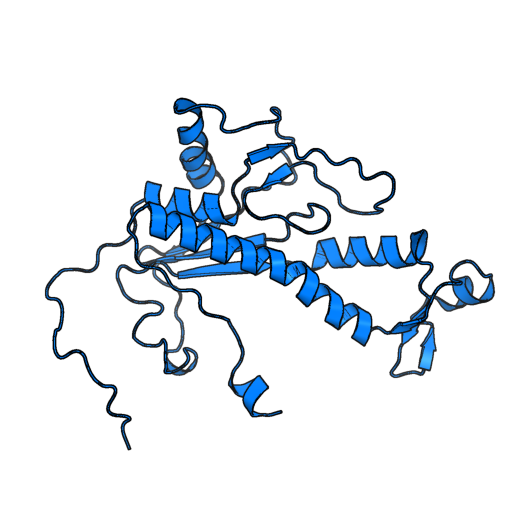6 -22.880 0.468 1.00 57.72 236 PRO A C 1
ATOM 1840 O O . PRO A 1 236 ? 7.990 -23.732 0.150 1.00 57.72 236 PRO A O 1
ATOM 1843 N N . THR A 1 237 ? 7.107 -21.691 -0.132 1.00 56.47 237 THR A N 1
ATOM 1844 C CA . THR A 1 237 ? 8.043 -21.285 -1.197 1.00 56.47 237 THR A CA 1
ATOM 1845 C C . THR A 1 237 ? 9.463 -21.093 -0.669 1.00 56.47 237 THR A C 1
ATOM 1847 O O . THR A 1 237 ? 10.410 -21.547 -1.301 1.00 56.47 237 THR A O 1
ATOM 1850 N N . VAL A 1 238 ? 9.632 -20.512 0.522 1.00 55.50 238 VAL A N 1
ATOM 1851 C CA . VAL A 1 238 ? 10.960 -20.336 1.141 1.00 55.50 238 VAL A CA 1
ATOM 1852 C C . VAL A 1 238 ? 11.567 -21.658 1.614 1.00 55.50 238 VAL A C 1
ATOM 1854 O O . VAL A 1 238 ? 12.771 -21.846 1.516 1.00 55.50 238 VAL A O 1
ATOM 1857 N N . MET A 1 239 ? 10.752 -22.590 2.107 1.00 54.81 239 MET A N 1
ATOM 1858 C CA . MET A 1 239 ? 11.207 -23.899 2.597 1.00 54.81 239 MET A CA 1
ATOM 1859 C C . MET A 1 239 ? 11.406 -24.935 1.480 1.00 54.81 239 MET A C 1
ATOM 1861 O O . MET A 1 239 ? 11.896 -26.028 1.754 1.00 54.81 239 MET A O 1
ATOM 1865 N N . ARG A 1 240 ? 10.985 -24.632 0.245 1.00 48.81 240 ARG A N 1
ATOM 1866 C CA . ARG A 1 240 ? 11.212 -25.472 -0.945 1.00 48.81 240 ARG A CA 1
ATOM 1867 C C . ARG A 1 240 ? 12.470 -25.082 -1.732 1.00 48.81 240 ARG A C 1
ATOM 1869 O O . ARG A 1 240 ? 12.761 -25.764 -2.713 1.00 48.81 240 ARG A O 1
ATOM 1876 N N . ALA A 1 241 ? 13.160 -24.014 -1.329 1.00 44.66 241 ALA A N 1
ATOM 1877 C CA . ALA A 1 241 ? 14.440 -23.585 -1.890 1.00 44.66 241 ALA A CA 1
ATOM 1878 C C . ALA A 1 241 ? 15.621 -24.290 -1.210 1.00 44.66 241 ALA A C 1
ATOM 1880 O O . ALA A 1 241 ? 15.564 -24.482 0.027 1.00 44.66 241 ALA A O 1
#

Radius of gyration: 22.1 Å; chains: 1; bounding box: 45×59×64 Å

Secondary structure (DSSP, 8-state):
--------SPPP-SPP----HHHHHHHHHHHH-EEEE-----SS--S----EEESS--GGG---EEEEEE-SSEEEEE----TTT---SSSBS--SSGGGHHHHHHHHHHEEEEEESPPP--GGGS-TTTTTTSS-TT--EEEEEE-THHHHHHHHHHHHHTS--EEEETTTTEESS-HHHHHTTS--S-EEEHHHHHHHHHHHHHHHHHHHHHHHHHHHHHTT----------HHHHHT-

Foldseek 3Di:
DDPPDVDPPDDDPDDQAADDLLLVLLLLQLQWNFFAFADDPDPDQDFDADRTHGNFDAVNNNSQKWKWKWAFFAIKTFGQDDPPDDPRPGRGQCPDDVSSVVSSVSCVVGIDGDGGGGDDDDLVLDPPVCSVPPRDHNDMGMDIDGHLVRVLRRVVCCCCQPQLEQEAAPVVGGGPVCVVCVVVPSSVHYYDYPVNSVVVRCVRRVSSVVSSLVSSCVSCVVVVHDDDDDDSPPVVVVVVD